Protein AF-0000000084343735 (afdb_homodimer)

Structure (mmCIF, N/CA/C/O backbone):
data_AF-0000000084343735-model_v1
#
loop_
_entity.id
_entity.type
_entity.pdbx_description
1 polymer 'Uncharacterized conserved protein PhnB, glyoxalase superfamily'
#
loop_
_atom_site.group_PDB
_atom_site.id
_atom_site.type_symbol
_atom_site.label_atom_id
_atom_site.label_alt_id
_atom_site.label_comp_id
_atom_site.label_asym_id
_atom_site.label_entity_id
_atom_site.label_seq_id
_atom_site.pdbx_PDB_ins_code
_atom_site.Cartn_x
_atom_site.Cartn_y
_atom_site.Cartn_z
_atom_site.occupancy
_atom_site.B_iso_or_equiv
_atom_site.auth_seq_id
_atom_site.auth_comp_id
_atom_site.auth_asym_id
_atom_site.auth_atom_id
_atom_site.pdbx_PDB_model_num
ATOM 1 N N . MET A 1 1 ? 1.576 1.927 14.586 1 80.75 1 MET A N 1
ATOM 2 C CA . MET A 1 1 ? 1.611 2.631 13.305 1 80.75 1 MET A CA 1
ATOM 3 C C . MET A 1 1 ? 1.717 1.646 12.141 1 80.75 1 MET A C 1
ATOM 5 O O . MET A 1 1 ? 2.412 0.634 12.242 1 80.75 1 MET A O 1
ATOM 9 N N . SER A 1 2 ? 0.828 1.743 11.172 1 88.25 2 SER A N 1
ATOM 10 C CA . SER A 1 2 ? 0.785 0.816 10.047 1 88.25 2 SER A CA 1
ATOM 11 C C . SER A 1 2 ? 0.444 1.539 8.75 1 88.25 2 SER A C 1
ATOM 13 O O . SER A 1 2 ? -0.118 2.637 8.773 1 88.25 2 SER A O 1
ATOM 15 N N . ILE A 1 3 ? 0.896 1.032 7.727 1 93.81 3 ILE A N 1
ATOM 16 C CA . ILE A 1 3 ? 0.581 1.522 6.391 1 93.81 3 ILE A CA 1
ATOM 17 C C . ILE A 1 3 ? -0.368 0.55 5.695 1 93.81 3 ILE A C 1
ATOM 19 O O . ILE A 1 3 ? -0.098 -0.652 5.629 1 93.81 3 ILE A O 1
ATOM 23 N N . HIS A 1 4 ? -1.429 1.077 5.223 1 95.12 4 HIS A N 1
ATOM 24 C CA . HIS A 1 4 ? -2.42 0.243 4.551 1 95.12 4 HIS A CA 1
ATOM 25 C C . HIS A 1 4 ? -2.744 0.781 3.162 1 95.12 4 HIS A C 1
ATOM 27 O O . HIS A 1 4 ? -3.219 1.911 3.023 1 95.12 4 HIS A O 1
ATOM 33 N N . PRO A 1 5 ? -2.521 -0.039 2.143 1 96.44 5 PRO A N 1
ATOM 34 C CA . PRO A 1 5 ? -3.025 0.378 0.832 1 96.44 5 PRO A CA 1
ATOM 35 C C . PRO A 1 5 ? -4.547 0.482 0.791 1 96.44 5 PRO A C 1
ATOM 37 O O . PRO A 1 5 ? -5.242 -0.341 1.394 1 96.44 5 PRO A O 1
ATOM 40 N N . ALA A 1 6 ? -5.055 1.49 0.138 1 96.31 6 ALA A N 1
ATOM 41 C CA . ALA A 1 6 ? -6.48 1.685 -0.102 1 96.31 6 ALA A CA 1
ATOM 42 C C . ALA A 1 6 ? -6.789 1.707 -1.597 1 96.31 6 ALA A C 1
ATOM 44 O O . ALA A 1 6 ? -6.656 2.746 -2.248 1 96.31 6 ALA A O 1
ATOM 45 N N . LEU A 1 7 ? -7.266 0.632 -2.111 1 96.06 7 LEU A N 1
ATOM 46 C CA . LEU A 1 7 ? -7.465 0.479 -3.549 1 96.06 7 LEU A CA 1
ATOM 47 C C . LEU A 1 7 ? -8.922 0.74 -3.928 1 96.06 7 LEU A C 1
ATOM 49 O O . LEU A 1 7 ? -9.828 0.457 -3.145 1 96.06 7 LEU A O 1
ATOM 53 N N . ARG A 1 8 ? -9.109 1.285 -5.117 1 95.75 8 ARG A N 1
ATOM 54 C CA . ARG A 1 8 ? -10.453 1.448 -5.672 1 95.75 8 ARG A CA 1
ATOM 55 C C . ARG A 1 8 ? -10.625 0.622 -6.941 1 95.75 8 ARG A C 1
ATOM 57 O O . ARG A 1 8 ? -9.727 0.587 -7.793 1 95.75 8 ARG A O 1
ATOM 64 N N . TYR A 1 9 ? -11.695 -0.02 -7.016 1 95.75 9 TYR A N 1
ATOM 65 C CA . TYR A 1 9 ? -11.992 -0.896 -8.141 1 95.75 9 TYR A CA 1
ATOM 66 C C . TYR A 1 9 ? -13.312 -0.516 -8.797 1 95.75 9 TYR A C 1
ATOM 68 O O . TYR A 1 9 ? -14.227 -0.023 -8.125 1 95.75 9 TYR A O 1
ATOM 76 N N . ASP A 1 10 ? -13.367 -0.713 -10.078 1 95.75 10 ASP A N 1
ATOM 77 C CA . ASP A 1 10 ? -14.664 -0.666 -10.742 1 95.75 10 ASP A CA 1
ATOM 78 C C . ASP A 1 10 ? -15.57 -1.804 -10.273 1 95.75 10 ASP A C 1
ATOM 80 O O . ASP A 1 10 ? -16.781 -1.622 -10.117 1 95.75 10 ASP A O 1
ATOM 84 N N . ASP A 1 11 ? -15.039 -2.984 -10.023 1 96.38 11 ASP A N 1
ATOM 85 C CA . ASP A 1 11 ? -15.734 -4.176 -9.539 1 96.38 11 ASP A CA 1
ATOM 86 C C . ASP A 1 11 ? -15.039 -4.77 -8.32 1 96.38 11 ASP A C 1
ATOM 88 O O . ASP A 1 11 ? -14.336 -5.777 -8.43 1 96.38 11 ASP A O 1
ATOM 92 N N . PRO A 1 12 ? -15.336 -4.191 -7.125 1 96.88 12 PRO A N 1
ATOM 93 C CA . PRO A 1 12 ? -14.633 -4.66 -5.926 1 96.88 12 PRO A CA 1
ATOM 94 C C . PRO A 1 12 ? -14.961 -6.109 -5.582 1 96.88 12 PRO A C 1
ATOM 96 O O . PRO A 1 12 ? -14.148 -6.801 -4.969 1 96.88 12 PRO A O 1
ATOM 99 N N . GLU A 1 13 ? -16.094 -6.59 -5.941 1 97.25 13 GLU A N 1
ATOM 100 C CA . GLU A 1 13 ? -16.438 -7.984 -5.672 1 97.25 13 GLU A CA 1
ATOM 101 C C . GLU A 1 13 ? -15.508 -8.938 -6.41 1 97.25 13 GLU A C 1
ATOM 103 O O . GLU A 1 13 ? -14.992 -9.891 -5.824 1 97.25 13 GLU A O 1
ATOM 108 N N . ALA A 1 14 ? -15.312 -8.664 -7.656 1 97.06 14 ALA A N 1
ATOM 109 C CA . ALA A 1 14 ? -14.391 -9.477 -8.445 1 97.06 14 ALA A CA 1
ATOM 110 C C . ALA A 1 14 ? -12.969 -9.383 -7.906 1 97.06 14 ALA A C 1
ATOM 112 O O . ALA A 1 14 ? -12.234 -10.375 -7.902 1 97.06 14 ALA A O 1
ATOM 113 N N . ALA A 1 15 ? -12.609 -8.164 -7.477 1 96.94 15 ALA A N 1
ATOM 114 C CA . ALA A 1 15 ? -11.273 -7.969 -6.902 1 96.94 15 ALA A CA 1
ATOM 115 C C . ALA A 1 15 ? -11.094 -8.805 -5.641 1 96.94 15 ALA A C 1
ATOM 117 O O . ALA A 1 15 ? -10.07 -9.477 -5.469 1 96.94 15 ALA A O 1
ATOM 118 N N . ILE A 1 16 ? -12.07 -8.781 -4.746 1 97.75 16 ILE A N 1
ATOM 119 C CA . ILE A 1 16 ? -12.008 -9.539 -3.502 1 97.75 16 ILE A CA 1
ATOM 120 C C . ILE A 1 16 ? -11.898 -11.031 -3.812 1 97.75 16 ILE A C 1
ATOM 122 O O . ILE A 1 16 ? -11.062 -11.734 -3.24 1 97.75 16 ILE A O 1
ATOM 126 N N . GLU A 1 17 ? -12.727 -11.484 -4.73 1 97.94 17 GLU A N 1
ATOM 127 C CA . GLU A 1 17 ? -12.68 -12.891 -5.121 1 97.94 17 GLU A CA 1
ATOM 128 C C . GLU A 1 17 ? -11.289 -13.281 -5.613 1 97.94 17 GLU A C 1
ATOM 130 O O . GLU A 1 17 ? -10.758 -14.32 -5.227 1 97.94 17 GLU A O 1
ATOM 135 N N . PHE A 1 18 ? -10.75 -12.477 -6.41 1 98.06 18 PHE A N 1
ATOM 136 C CA . PHE A 1 18 ? -9.422 -12.75 -6.945 1 98.06 18 PHE A CA 1
ATOM 137 C C . PHE A 1 18 ? -8.383 -12.789 -5.828 1 98.06 18 PHE A C 1
ATOM 139 O O . PHE A 1 18 ? -7.605 -13.742 -5.727 1 98.06 18 PHE A O 1
ATOM 146 N N . LEU A 1 19 ? -8.336 -11.742 -5.008 1 98.12 19 LEU A N 1
ATOM 147 C CA . LEU A 1 19 ? -7.32 -11.641 -3.969 1 98.12 19 LEU A CA 1
ATOM 148 C C . LEU A 1 19 ? -7.418 -12.812 -2.998 1 98.12 19 LEU A C 1
ATOM 150 O O . LEU A 1 19 ? -6.398 -13.336 -2.539 1 98.12 19 LEU A O 1
ATOM 154 N N . VAL A 1 20 ? -8.625 -13.258 -2.725 1 97.69 20 VAL A N 1
ATOM 155 C CA . VAL A 1 20 ? -8.828 -14.383 -1.816 1 97.69 20 VAL A CA 1
ATOM 156 C C . VAL A 1 20 ? -8.398 -15.68 -2.498 1 97.69 20 VAL A C 1
ATOM 158 O O . VAL A 1 20 ? -7.602 -16.438 -1.95 1 97.69 20 VAL A O 1
ATOM 161 N N . SER A 1 21 ? -8.82 -15.891 -3.697 1 97.38 21 SER A N 1
ATOM 162 C CA . SER A 1 21 ? -8.586 -17.172 -4.363 1 97.38 21 SER A CA 1
ATOM 163 C C . SER A 1 21 ? -7.152 -17.266 -4.871 1 97.38 21 SER A C 1
ATOM 165 O O . SER A 1 21 ? -6.535 -18.344 -4.793 1 97.38 21 SER A O 1
ATOM 167 N N . ALA A 1 22 ? -6.625 -16.203 -5.379 1 97.19 22 ALA A N 1
ATOM 168 C CA . ALA A 1 22 ? -5.344 -16.25 -6.074 1 97.19 22 ALA A CA 1
ATOM 169 C C . ALA A 1 22 ? -4.184 -16.062 -5.098 1 97.19 22 ALA A C 1
ATOM 171 O O . ALA A 1 22 ? -3.143 -16.719 -5.238 1 97.19 22 ALA A O 1
ATOM 172 N N . LEU A 1 23 ? -4.434 -15.164 -4.113 1 96.31 23 LEU A N 1
ATOM 173 C CA . LEU A 1 23 ? -3.273 -14.766 -3.324 1 96.31 23 LEU A CA 1
ATOM 174 C C . LEU A 1 23 ? -3.447 -15.156 -1.861 1 96.31 23 LEU A C 1
ATOM 176 O O . LEU A 1 23 ? -2.525 -15 -1.058 1 96.31 23 LEU A O 1
ATOM 180 N N . GLY A 1 24 ? -4.629 -15.617 -1.526 1 94.88 24 GLY A N 1
ATOM 181 C CA . GLY A 1 24 ? -4.824 -16.188 -0.205 1 94.88 24 GLY A CA 1
ATOM 182 C C . GLY A 1 24 ? -5.211 -15.164 0.841 1 94.88 24 GLY A C 1
ATOM 183 O O . GLY A 1 24 ? -5.035 -15.391 2.039 1 94.88 24 GLY A O 1
ATOM 184 N N . PHE A 1 25 ? -5.703 -14.039 0.394 1 96.62 25 PHE A N 1
ATOM 185 C CA . PHE A 1 25 ? -6.215 -13.062 1.35 1 96.62 25 PHE A CA 1
ATOM 186 C C . PHE A 1 25 ? -7.441 -13.609 2.072 1 96.62 25 PHE A C 1
ATOM 188 O O . PHE A 1 25 ? -8.109 -14.516 1.572 1 96.62 25 PHE A O 1
ATOM 195 N N . THR A 1 26 ? -7.699 -13.078 3.25 1 96.25 26 THR A N 1
ATOM 196 C CA . THR A 1 26 ? -8.914 -13.367 4.004 1 96.25 26 THR A CA 1
ATOM 197 C C . THR A 1 26 ? -9.781 -12.109 4.133 1 96.25 26 THR A C 1
ATOM 199 O O . THR A 1 26 ? -9.289 -11.047 4.512 1 96.25 26 THR A O 1
ATOM 202 N N . GLU A 1 27 ? -11.031 -12.258 3.816 1 96.38 27 GLU A N 1
ATOM 203 C CA . GLU A 1 27 ? -11.961 -11.148 3.996 1 96.38 27 GLU A CA 1
ATOM 204 C C . GLU A 1 27 ? -12.258 -10.914 5.473 1 96.38 27 GLU A C 1
ATOM 206 O O . GLU A 1 27 ? -12.688 -11.82 6.18 1 96.38 27 GLU A O 1
ATOM 211 N N . LYS A 1 28 ? -12.023 -9.703 5.957 1 95.69 28 LYS A N 1
ATOM 212 C CA . LYS A 1 28 ? -12.25 -9.375 7.363 1 95.69 28 LYS A CA 1
ATOM 213 C C . LYS A 1 28 ? -13.578 -8.641 7.543 1 95.69 28 LYS A C 1
ATOM 215 O O . LYS A 1 28 ? -14.305 -8.891 8.508 1 95.69 28 LYS A O 1
ATOM 220 N N . SER A 1 29 ? -13.828 -7.711 6.645 1 95.75 29 SER A N 1
ATOM 221 C CA . SER A 1 29 ? -15.055 -6.922 6.727 1 95.75 29 SER A CA 1
ATOM 222 C C . SER A 1 29 ? -15.438 -6.348 5.367 1 95.75 29 SER A C 1
ATOM 224 O O . SER A 1 29 ? -14.57 -6.07 4.539 1 95.75 29 SER A O 1
ATOM 226 N N . VAL A 1 30 ? -16.688 -6.238 5.176 1 96.12 30 VAL A N 1
ATOM 227 C CA . VAL A 1 30 ? -17.25 -5.602 3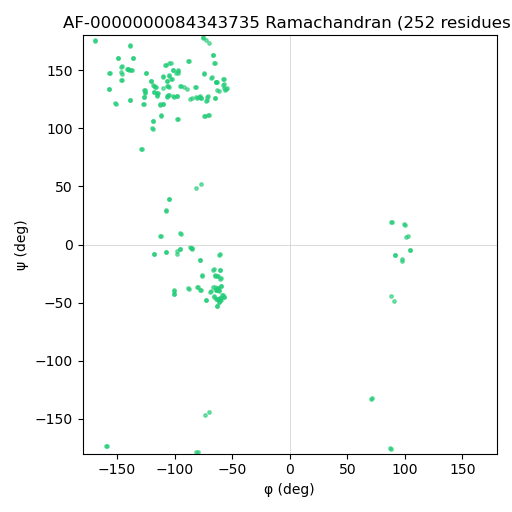.988 1 96.12 30 VAL A CA 1
ATOM 228 C C . VAL A 1 30 ? -18.438 -4.73 4.383 1 96.12 30 VAL A C 1
ATOM 230 O O . VAL A 1 30 ? -19.344 -5.188 5.082 1 96.12 30 VAL A O 1
ATOM 233 N N . THR A 1 31 ? -18.375 -3.518 4.023 1 95.25 31 THR A N 1
ATOM 234 C CA . THR A 1 31 ? -19.469 -2.584 4.219 1 95.25 31 THR A CA 1
ATOM 235 C C . THR A 1 31 ? -20.031 -2.119 2.877 1 95.25 31 THR 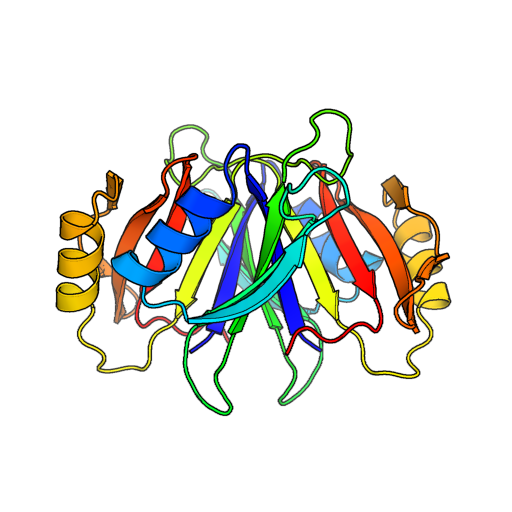A C 1
ATOM 237 O O . THR A 1 31 ? -19.281 -1.625 2.027 1 95.25 31 THR A O 1
ATOM 240 N N . THR A 1 32 ? -21.328 -2.268 2.789 1 94.38 32 THR A N 1
ATOM 241 C CA . THR A 1 32 ? -21.984 -1.867 1.552 1 94.38 32 THR A CA 1
ATOM 242 C C . THR A 1 32 ? -22.828 -0.614 1.77 1 94.38 32 THR A C 1
ATOM 244 O O . THR A 1 32 ? -23.359 -0.403 2.857 1 94.38 32 THR A O 1
ATOM 247 N N . GLY A 1 33 ? -22.828 0.197 0.765 1 91.75 33 GLY A N 1
ATOM 248 C CA . GLY A 1 33 ? -23.703 1.367 0.807 1 91.75 33 GLY A CA 1
ATOM 249 C C . GLY A 1 33 ? -25.141 1.057 0.46 1 91.75 33 GLY A C 1
ATOM 250 O O . GLY A 1 33 ? -25.5 -0.103 0.243 1 91.75 33 GLY A O 1
ATOM 251 N N . ASP A 1 34 ? -25.891 2.107 0.479 1 90.31 34 ASP A N 1
ATOM 252 C CA . ASP A 1 34 ? -27.328 1.98 0.215 1 90.31 34 ASP A CA 1
ATOM 253 C C . ASP A 1 34 ? -27.578 1.468 -1.201 1 90.31 34 ASP A C 1
ATOM 255 O O . ASP A 1 34 ? -28.578 0.802 -1.455 1 90.31 34 ASP A O 1
ATOM 259 N N . ASP A 1 35 ? -26.719 1.697 -2.082 1 90.94 35 ASP A N 1
ATOM 260 C CA . ASP A 1 35 ? -26.875 1.294 -3.475 1 90.94 35 ASP A CA 1
ATOM 261 C C . ASP A 1 35 ? -26.391 -0.14 -3.689 1 90.94 35 ASP A C 1
ATOM 263 O O . ASP A 1 35 ? -26.453 -0.659 -4.805 1 90.94 35 ASP A O 1
ATOM 267 N N . GLY A 1 36 ? -25.891 -0.702 -2.668 1 91.5 36 GLY A N 1
ATOM 268 C CA . GLY A 1 36 ? -25.438 -2.084 -2.758 1 91.5 36 GLY A CA 1
ATOM 269 C C . GLY A 1 36 ? -23.984 -2.213 -3.131 1 91.5 36 GLY A C 1
ATOM 270 O O . GLY A 1 36 ? -23.422 -3.312 -3.1 1 91.5 36 GLY A O 1
ATOM 271 N N . ALA A 1 37 ? -23.453 -1.132 -3.479 1 92.94 37 ALA A N 1
ATOM 272 C CA . ALA A 1 37 ? -22.031 -1.152 -3.834 1 92.94 37 ALA A CA 1
ATOM 273 C C . ALA A 1 37 ? -21.156 -1.283 -2.592 1 92.94 37 ALA A C 1
ATOM 275 O O . ALA A 1 37 ? -21.516 -0.806 -1.514 1 92.94 37 ALA A O 1
ATOM 276 N N . ILE A 1 38 ? -20.031 -1.921 -2.693 1 95.69 38 ILE A N 1
ATOM 277 C CA . ILE A 1 38 ? -19.094 -2.043 -1.577 1 95.69 38 ILE A CA 1
ATOM 278 C C . ILE A 1 38 ? -18.438 -0.692 -1.304 1 95.69 38 ILE A C 1
ATOM 280 O O . ILE A 1 38 ? -17.656 -0.199 -2.121 1 95.69 38 ILE A O 1
ATOM 284 N N . ALA A 1 39 ? -18.766 -0.11 -0.199 1 93.81 39 ALA A N 1
ATOM 285 C CA . ALA A 1 39 ? -18.203 1.172 0.211 1 93.81 39 ALA A CA 1
ATOM 286 C C . ALA A 1 39 ? -16.812 0.988 0.81 1 93.81 39 ALA A C 1
ATOM 288 O O . ALA A 1 39 ? -15.922 1.817 0.599 1 93.81 39 ALA A O 1
ATOM 289 N N . HIS A 1 40 ? -16.656 -0.094 1.53 1 95.62 40 HIS A N 1
ATOM 290 C CA . HIS A 1 40 ? -15.398 -0.369 2.215 1 95.62 40 HIS A CA 1
ATOM 291 C C . HIS A 1 40 ? -15.242 -1.859 2.496 1 95.62 40 HIS A C 1
ATOM 293 O O . HIS A 1 40 ? -16.188 -2.518 2.934 1 95.62 40 HIS A O 1
ATOM 299 N N . ALA A 1 41 ? -14.102 -2.369 2.213 1 97.38 41 ALA A N 1
ATOM 300 C CA . ALA A 1 41 ? -13.727 -3.736 2.568 1 97.38 41 ALA A CA 1
ATOM 301 C C . ALA A 1 41 ? -12.297 -3.797 3.094 1 97.38 41 ALA A C 1
ATOM 303 O O . ALA A 1 41 ? -11.453 -2.98 2.713 1 97.38 41 ALA A O 1
ATOM 304 N N . GLU A 1 42 ? -12.062 -4.719 3.947 1 97.62 42 GLU A N 1
ATOM 305 C CA . GLU A 1 42 ? -10.727 -4.996 4.469 1 97.62 42 GLU A CA 1
ATOM 306 C C . GLU A 1 42 ? -10.359 -6.469 4.297 1 97.62 42 GLU A C 1
ATOM 308 O O . GLU A 1 42 ? -11.117 -7.352 4.688 1 97.62 42 GLU A O 1
ATOM 313 N N . LEU A 1 43 ? -9.219 -6.664 3.689 1 97.38 43 LEU A N 1
ATOM 314 C CA . LEU A 1 43 ? -8.68 -8.008 3.5 1 97.38 43 LEU A CA 1
ATOM 315 C C . LEU A 1 43 ? -7.34 -8.156 4.211 1 97.38 43 LEU A C 1
ATOM 317 O O . LEU A 1 43 ? -6.484 -7.273 4.133 1 97.38 43 LEU A O 1
ATOM 321 N N . ALA A 1 44 ? -7.176 -9.266 4.859 1 95.81 44 ALA A N 1
ATOM 322 C CA . ALA A 1 44 ? -5.938 -9.531 5.586 1 95.81 44 ALA A CA 1
ATOM 323 C C . ALA A 1 44 ? -5.047 -10.5 4.82 1 95.81 44 ALA A C 1
ATOM 325 O O . ALA A 1 44 ? -5.547 -11.391 4.121 1 95.81 44 ALA A O 1
ATOM 326 N N . TRP A 1 45 ? -3.83 -10.281 4.879 1 93.81 45 TRP A N 1
ATOM 327 C CA . TRP A 1 45 ? -2.809 -11.203 4.387 1 93.81 45 TRP A CA 1
ATOM 328 C C . TRP A 1 45 ? -1.907 -11.672 5.527 1 93.81 45 TRP A C 1
ATOM 330 O O . TRP A 1 45 ? -1.383 -10.859 6.289 1 93.81 45 TRP A O 1
ATOM 340 N N . GLY A 1 46 ? -1.718 -12.938 5.59 1 87.25 46 GLY A N 1
ATOM 341 C CA . GLY A 1 46 ? -0.983 -13.5 6.711 1 87.25 46 GLY A CA 1
ATOM 342 C C . GLY A 1 46 ? -1.865 -13.812 7.902 1 87.25 46 GLY A C 1
ATOM 343 O O . GLY A 1 46 ? -3.078 -13.984 7.762 1 87.25 46 GLY A O 1
ATOM 344 N N . SER A 1 47 ? -1.173 -14.258 9.047 1 77.06 47 SER A N 1
ATOM 345 C CA . SER A 1 47 ? -1.934 -14.625 10.234 1 77.06 47 SER A CA 1
ATOM 346 C C . SER A 1 47 ? -1.23 -14.164 11.508 1 77.06 47 SER A C 1
ATOM 348 O O . SER A 1 47 ? -0.022 -13.922 11.5 1 77.06 47 SER A O 1
ATOM 350 N N . GLY A 1 48 ? -2.039 -13.914 12.484 1 70.81 48 GLY A N 1
ATOM 351 C CA . GLY A 1 48 ? -1.504 -13.555 13.789 1 70.81 48 GLY A CA 1
ATOM 352 C C . GLY A 1 48 ? -0.866 -12.172 13.812 1 70.81 48 GLY A C 1
ATOM 353 O O . GLY A 1 48 ? -1.46 -11.203 13.344 1 70.81 48 GLY A O 1
ATOM 354 N N . ASP A 1 49 ? 0.352 -12.078 14.391 1 66.25 49 ASP A N 1
ATOM 355 C CA . ASP A 1 49 ? 1.034 -10.812 14.609 1 66.25 49 ASP A CA 1
ATOM 356 C C . ASP A 1 49 ? 1.661 -10.289 13.32 1 66.25 49 ASP A C 1
ATOM 358 O O . ASP A 1 49 ? 2.031 -9.117 13.234 1 66.25 49 ASP A O 1
ATOM 362 N N . ASP A 1 50 ? 1.728 -11.102 12.383 1 75.31 50 ASP A N 1
ATOM 363 C CA . ASP A 1 50 ? 2.361 -10.727 11.125 1 75.31 50 ASP A CA 1
ATOM 364 C C . ASP A 1 50 ? 1.318 -10.477 10.039 1 75.31 50 ASP A C 1
ATOM 366 O O . ASP A 1 50 ? 1.55 -10.773 8.867 1 75.31 50 ASP A O 1
ATOM 370 N N . GLU A 1 51 ? 0.269 -9.883 10.406 1 85.69 51 GLU A N 1
ATOM 371 C CA . GLU A 1 51 ? -0.837 -9.688 9.477 1 85.69 51 GLU A CA 1
ATOM 372 C C . GLU A 1 51 ? -0.804 -8.289 8.859 1 85.69 51 GLU A C 1
ATOM 374 O O . GLU A 1 51 ? -0.629 -7.297 9.57 1 85.69 51 GLU A O 1
ATOM 379 N N . GLY A 1 52 ? -0.862 -8.227 7.504 1 91.12 52 GLY A N 1
ATOM 380 C CA . GLY A 1 52 ? -1.096 -6.977 6.789 1 91.12 52 GLY A CA 1
ATOM 381 C C . GLY A 1 52 ? -2.521 -6.832 6.297 1 91.12 52 GLY A C 1
ATOM 382 O O . GLY A 1 52 ? -3.221 -7.828 6.098 1 91.12 52 GLY A O 1
ATOM 383 N N . VAL A 1 53 ? -2.99 -5.598 6.203 1 95.19 53 VAL A N 1
ATOM 384 C CA . VAL A 1 53 ? -4.363 -5.363 5.77 1 95.19 53 VAL A CA 1
ATOM 385 C C . VAL A 1 53 ? -4.375 -4.398 4.586 1 95.19 53 VAL A C 1
ATOM 387 O O . VAL A 1 53 ? -3.682 -3.379 4.598 1 95.19 53 VAL A O 1
ATOM 390 N N . VAL A 1 54 ? -5.105 -4.801 3.545 1 96.5 54 VAL A N 1
ATOM 391 C CA . VAL A 1 54 ? -5.434 -3.891 2.449 1 96.5 54 VAL A CA 1
ATOM 392 C C . VAL A 1 54 ? -6.902 -3.482 2.535 1 96.5 54 VAL A C 1
ATOM 394 O O . VAL A 1 54 ? -7.758 -4.297 2.885 1 96.5 54 VAL A O 1
ATOM 397 N N . MET A 1 55 ? -7.117 -2.248 2.24 1 96.81 55 MET A N 1
ATOM 398 C CA . MET A 1 55 ? -8.484 -1.734 2.137 1 96.81 55 MET A CA 1
ATOM 399 C C . MET A 1 55 ? -8.875 -1.534 0.678 1 96.81 55 MET A C 1
ATOM 401 O O . MET A 1 55 ? -8.031 -1.227 -0.163 1 96.81 55 MET A O 1
ATOM 405 N N . LEU A 1 56 ? -10.141 -1.771 0.421 1 96.38 56 LEU A N 1
ATOM 406 C CA . LEU A 1 56 ? -10.578 -1.481 -0.942 1 96.38 56 LEU A CA 1
ATOM 407 C C . LEU A 1 56 ? -12.039 -1.065 -0.972 1 96.38 56 LEU A C 1
ATOM 409 O O . LEU A 1 56 ? -12.75 -1.202 0.027 1 96.38 56 LEU A O 1
ATOM 413 N N . GLY A 1 57 ? -12.453 -0.436 -1.98 1 95.38 57 GLY A N 1
ATOM 414 C CA . GLY A 1 57 ? -13.812 0.022 -2.229 1 95.38 57 GLY A CA 1
ATOM 415 C C . GLY A 1 57 ? -14.094 0.287 -3.695 1 95.38 57 GLY A C 1
ATOM 416 O O . GLY A 1 57 ? -13.258 0.003 -4.555 1 95.38 57 GLY A O 1
ATOM 417 N N . THR A 1 58 ? -15.258 0.817 -3.922 1 95.5 58 THR A N 1
ATOM 418 C CA . THR A 1 58 ? -15.719 1.08 -5.281 1 95.5 58 THR A CA 1
ATOM 419 C C . THR A 1 58 ? -15.133 2.389 -5.805 1 95.5 58 THR A C 1
ATOM 421 O O . THR A 1 58 ? -15.078 3.385 -5.082 1 95.5 58 THR A O 1
ATOM 424 N N . ARG A 1 59 ? -14.664 2.303 -7.074 1 94.19 59 ARG A N 1
ATOM 425 C CA . ARG A 1 59 ? -14.266 3.52 -7.773 1 94.19 59 ARG A CA 1
ATOM 426 C C . ARG A 1 59 ? -15.484 4.359 -8.148 1 94.19 59 ARG A C 1
ATOM 428 O O . ARG A 1 59 ? -16.422 3.857 -8.758 1 94.19 59 ARG A O 1
ATOM 435 N N . THR A 1 60 ? -15.438 5.594 -7.766 1 87.06 60 THR A N 1
ATOM 436 C CA . THR A 1 60 ? -16.594 6.453 -8.023 1 87.06 60 THR A CA 1
ATOM 437 C C . THR A 1 60 ? -16.281 7.453 -9.133 1 87.06 60 THR A C 1
ATOM 439 O O . THR A 1 60 ? -17.188 8.109 -9.648 1 87.06 60 THR A O 1
ATOM 442 N N . GLY A 1 61 ? -15.016 7.566 -9.664 1 81.44 61 GLY A N 1
ATOM 443 C CA . GLY A 1 61 ? -14.594 8.391 -10.789 1 81.44 61 GLY A CA 1
ATOM 444 C C . GLY A 1 61 ? -14.188 9.789 -10.383 1 81.44 61 GLY A C 1
ATOM 445 O O . GLY A 1 61 ? -13.336 10.406 -11.023 1 81.44 61 GLY A O 1
ATOM 446 N N . ASP A 1 62 ? -14.859 10.508 -9.562 1 80.75 62 ASP A N 1
ATOM 447 C CA . ASP A 1 62 ? -14.57 11.914 -9.281 1 80.75 62 ASP A CA 1
ATOM 448 C C . ASP A 1 62 ? -13.953 12.078 -7.895 1 80.75 62 ASP A C 1
ATOM 450 O O . ASP A 1 62 ? -13.883 13.195 -7.375 1 80.75 62 ASP A O 1
ATOM 454 N N . SER A 1 63 ? -13.289 11.148 -7.453 1 88.19 63 SER A N 1
ATOM 455 C CA . SER A 1 63 ? -12.711 11.219 -6.117 1 88.19 63 SER A CA 1
ATOM 456 C C . SER A 1 63 ? -11.195 11.359 -6.176 1 88.19 63 SER A C 1
ATOM 458 O O . SER A 1 63 ? -10.539 10.727 -7.004 1 88.19 63 SER A O 1
ATOM 460 N N . PRO A 1 64 ? -10.656 12.25 -5.383 1 88.81 64 PRO A N 1
ATOM 461 C CA . PRO A 1 64 ? -9.195 12.305 -5.297 1 88.81 64 PRO A CA 1
ATOM 462 C C . PRO A 1 64 ? -8.578 11 -4.785 1 88.81 64 PRO A C 1
ATOM 464 O O . PRO A 1 64 ? -7.363 10.82 -4.848 1 88.81 64 PRO A O 1
ATOM 467 N N . PHE A 1 65 ? -9.406 10.109 -4.344 1 91.19 65 PHE A N 1
ATOM 468 C CA . PHE A 1 65 ? -8.945 8.836 -3.814 1 91.19 65 PHE A CA 1
ATOM 469 C C . PHE A 1 65 ? -9.039 7.742 -4.875 1 91.19 65 PHE A C 1
ATOM 471 O O . PHE A 1 65 ? -8.641 6.602 -4.633 1 91.19 65 PHE A O 1
ATOM 478 N N . ASP A 1 66 ? -9.656 8.055 -5.992 1 85.31 66 ASP A N 1
ATOM 479 C CA . ASP A 1 66 ? -9.734 7.109 -7.102 1 85.31 66 ASP A CA 1
ATOM 480 C C . ASP A 1 66 ? -8.414 7.043 -7.863 1 85.31 66 ASP A C 1
ATOM 482 O O . ASP A 1 66 ? -8.398 7.129 -9.094 1 85.31 66 ASP A O 1
ATOM 486 N N . THR A 1 67 ? -7.422 6.844 -7.133 1 70.75 67 THR A N 1
ATOM 487 C CA . THR A 1 67 ? -6.133 6.859 -7.816 1 70.75 67 THR A CA 1
ATOM 488 C C . THR A 1 67 ? -5.953 5.598 -8.656 1 70.75 67 THR A C 1
ATOM 490 O O . THR A 1 67 ? -6.828 4.727 -8.672 1 70.75 67 THR A O 1
ATOM 493 N N . GLY A 1 68 ? -4.816 5.531 -9.422 1 71.56 68 GLY A N 1
ATOM 494 C CA . GLY A 1 68 ? -4.531 4.555 -10.461 1 71.56 68 GLY A CA 1
ATOM 495 C C . GLY A 1 68 ? -4.203 3.18 -9.914 1 71.56 68 GLY A C 1
ATOM 496 O O . GLY A 1 68 ? -4.828 2.725 -8.945 1 71.56 68 GLY A O 1
ATOM 497 N N . LYS A 1 69 ? -3.373 2.451 -10.523 1 85.06 69 LYS A N 1
ATOM 498 C CA . LYS A 1 69 ? -2.92 1.093 -10.234 1 85.06 69 LYS A CA 1
ATOM 499 C C . LYS A 1 69 ? -1.715 1.099 -9.297 1 85.06 69 LYS A C 1
ATOM 501 O O . LYS A 1 69 ? -0.823 1.939 -9.438 1 85.06 69 LYS A O 1
ATOM 506 N N . ALA A 1 70 ? -1.804 0.255 -8.344 1 93.19 70 ALA A N 1
ATOM 507 C CA . ALA A 1 70 ? -0.747 0.175 -7.344 1 93.19 70 ALA A CA 1
ATOM 508 C C . ALA A 1 70 ? 0.146 -1.04 -7.582 1 93.19 70 ALA A C 1
ATOM 510 O O . ALA A 1 70 ? -0.232 -1.963 -8.305 1 93.19 70 ALA A O 1
ATOM 511 N N . VAL A 1 71 ? 1.324 -0.929 -7.086 1 95.94 71 VAL A N 1
ATOM 512 C CA . VAL A 1 71 ? 2.229 -2.066 -6.953 1 95.94 71 VAL A CA 1
ATOM 513 C C . VAL A 1 71 ? 2.441 -2.387 -5.477 1 95.94 71 VAL A C 1
ATOM 515 O O . VAL A 1 71 ? 2.871 -1.526 -4.703 1 95.94 71 VAL A O 1
ATOM 518 N N . LEU A 1 72 ? 2.094 -3.594 -5.082 1 96.62 72 LEU A N 1
ATOM 519 C CA . LEU A 1 72 ? 2.201 -4.051 -3.699 1 96.62 72 LEU A CA 1
ATOM 520 C C . LEU A 1 72 ? 3.113 -5.27 -3.6 1 96.62 72 LEU A C 1
ATOM 522 O O . LEU A 1 72 ? 3.07 -6.152 -4.457 1 96.62 72 LEU A O 1
ATOM 526 N N . TYR A 1 73 ? 3.893 -5.262 -2.553 1 96.62 73 TYR A N 1
ATOM 527 C CA . TYR A 1 73 ? 4.766 -6.391 -2.254 1 96.62 73 TYR A CA 1
ATOM 528 C C . TYR A 1 73 ? 4.281 -7.145 -1.022 1 96.62 73 TYR A C 1
ATOM 530 O O . TYR A 1 73 ? 4.141 -6.562 0.056 1 96.62 73 TYR A O 1
ATOM 538 N N . LEU A 1 74 ? 4.004 -8.391 -1.226 1 96.62 74 LEU A N 1
ATOM 539 C CA . LEU A 1 74 ? 3.637 -9.305 -0.153 1 96.62 74 LEU A CA 1
ATOM 540 C C . LEU A 1 74 ? 4.848 -10.117 0.303 1 96.62 74 LEU A C 1
ATOM 542 O O . LEU A 1 74 ? 5.281 -11.031 -0.396 1 96.62 74 LEU A O 1
ATOM 546 N N . ALA A 1 75 ? 5.309 -9.773 1.464 1 94.75 75 ALA A N 1
ATOM 547 C CA . ALA A 1 75 ? 6.43 -10.523 2.029 1 94.75 75 ALA A CA 1
ATOM 548 C C . ALA A 1 75 ? 5.953 -11.812 2.676 1 94.75 75 ALA A C 1
ATOM 550 O O . ALA A 1 75 ? 5.055 -11.805 3.521 1 94.75 75 ALA A O 1
ATOM 551 N N . VAL A 1 76 ? 6.535 -12.883 2.271 1 93.62 76 VAL A N 1
ATOM 552 C CA . VAL A 1 76 ? 6.234 -14.172 2.889 1 93.62 76 VAL A CA 1
ATOM 553 C C . VAL A 1 76 ? 7.414 -14.625 3.746 1 93.62 76 VAL A C 1
ATOM 555 O O . VAL A 1 76 ? 8.531 -14.117 3.594 1 93.62 76 VAL A O 1
ATOM 558 N N . THR A 1 77 ? 7.168 -15.461 4.758 1 87.31 77 THR A N 1
ATOM 559 C CA . THR A 1 77 ? 8.203 -15.953 5.656 1 87.31 77 THR A CA 1
ATOM 560 C C . THR A 1 77 ? 9.289 -16.688 4.875 1 87.31 77 THR A C 1
ATOM 562 O O . THR A 1 77 ? 9.008 -17.344 3.875 1 87.31 77 THR A O 1
ATOM 565 N N . PRO A 1 78 ? 10.477 -16.453 5.375 1 82.19 78 PRO A N 1
ATOM 566 C CA . PRO A 1 78 ? 11.555 -17.219 4.734 1 82.19 78 PRO A CA 1
ATOM 567 C C . PRO A 1 78 ? 11.305 -18.719 4.734 1 82.19 78 PRO A C 1
ATOM 569 O O . PRO A 1 78 ? 10.812 -19.266 5.727 1 82.19 78 PRO A O 1
ATOM 572 N N . GLY A 1 79 ? 11.516 -19.328 3.689 1 83.94 79 GLY A N 1
ATOM 573 C CA . GLY A 1 79 ? 11.305 -20.766 3.592 1 83.94 79 GLY A CA 1
ATOM 574 C C . GLY A 1 79 ? 9.961 -21.125 2.986 1 83.94 79 GLY A C 1
ATOM 575 O O . GLY A 1 79 ? 9.727 -22.297 2.633 1 83.94 79 GLY A O 1
ATOM 576 N N . THR A 1 80 ? 9.109 -20.109 2.934 1 85.69 80 THR A N 1
ATOM 577 C CA . THR A 1 80 ? 7.844 -20.359 2.256 1 85.69 80 THR A CA 1
ATOM 578 C C . THR A 1 80 ? 8.078 -20.688 0.784 1 85.69 80 THR A C 1
ATOM 580 O O . THR A 1 80 ? 8.844 -20 0.1 1 85.69 80 THR A O 1
ATOM 583 N N . ALA A 1 81 ? 7.43 -21.703 0.397 1 88.81 81 ALA A N 1
ATOM 584 C CA . ALA A 1 81 ? 7.508 -22.047 -1.022 1 88.81 81 ALA A CA 1
ATOM 585 C C . ALA A 1 81 ? 6.68 -21.078 -1.863 1 88.81 81 ALA A C 1
ATOM 587 O O . ALA A 1 81 ? 5.449 -21.078 -1.803 1 88.81 81 ALA A O 1
ATOM 588 N N . VAL A 1 82 ? 7.363 -20.281 -2.613 1 95.62 82 VAL A N 1
ATOM 589 C CA . VAL A 1 82 ? 6.746 -19.219 -3.402 1 95.62 82 VAL A CA 1
ATOM 590 C C . VAL A 1 82 ? 6.07 -19.812 -4.633 1 95.62 82 VAL A C 1
ATOM 592 O O . VAL A 1 82 ? 5.051 -19.297 -5.102 1 95.62 82 VAL A O 1
ATOM 595 N N . ASP A 1 83 ? 6.559 -20.953 -5.098 1 96.69 83 ASP A N 1
ATOM 596 C CA . ASP A 1 83 ? 6.117 -21.516 -6.367 1 96.69 83 ASP A CA 1
ATOM 597 C C . ASP A 1 83 ? 4.672 -22 -6.281 1 96.69 83 ASP A C 1
ATOM 599 O O . ASP A 1 83 ? 3.871 -21.75 -7.184 1 96.69 83 ASP A O 1
ATOM 603 N N . PRO A 1 84 ? 4.348 -22.609 -5.172 1 96.38 84 PRO A N 1
ATOM 604 C CA . PRO A 1 84 ? 2.941 -23.016 -5.07 1 96.38 84 PRO A CA 1
ATOM 605 C C . PRO A 1 84 ? 1.985 -21.812 -5.105 1 96.38 84 PRO A C 1
ATOM 607 O O . PRO A 1 84 ? 0.884 -21.922 -5.652 1 96.38 84 PRO A O 1
ATOM 610 N N . LEU A 1 85 ? 2.332 -20.719 -4.508 1 95.56 85 LEU A N 1
ATOM 611 C CA . LEU A 1 85 ? 1.5 -19.531 -4.539 1 95.56 85 LEU A CA 1
ATOM 612 C C . LEU A 1 85 ? 1.369 -19 -5.965 1 95.56 85 LEU A C 1
ATOM 614 O O . LEU A 1 85 ? 0.299 -18.531 -6.359 1 95.56 85 LEU A O 1
ATOM 618 N N . TYR A 1 86 ? 2.457 -19.062 -6.668 1 97.94 86 TYR A N 1
ATOM 619 C CA . TYR A 1 86 ? 2.439 -18.672 -8.07 1 97.94 86 TYR A CA 1
ATOM 620 C C . TYR A 1 86 ? 1.461 -19.516 -8.867 1 97.94 86 TYR A C 1
ATOM 622 O O . TYR A 1 86 ? 0.64 -19 -9.625 1 97.94 86 TYR A O 1
ATOM 630 N N . GLU A 1 87 ? 1.54 -20.781 -8.688 1 98 87 GLU A N 1
ATOM 631 C CA . GLU A 1 87 ? 0.657 -21.688 -9.406 1 98 87 GLU A CA 1
ATOM 632 C C . GLU A 1 87 ? -0.807 -21.422 -9.062 1 98 87 GLU A C 1
ATOM 634 O O . GLU A 1 87 ? -1.672 -21.484 -9.945 1 98 87 GLU A O 1
ATOM 639 N N . ARG A 1 88 ? -1.028 -21.156 -7.848 1 97.25 88 ARG A N 1
ATOM 640 C CA . ARG A 1 88 ? -2.377 -20.828 -7.406 1 97.25 88 ARG A CA 1
ATOM 641 C C . ARG A 1 88 ? -2.883 -19.562 -8.109 1 97.25 88 ARG A C 1
ATOM 643 O O . ARG A 1 88 ? -4.031 -19.516 -8.555 1 97.25 88 ARG A O 1
ATOM 650 N N . ALA A 1 89 ? -2.074 -18.516 -8.109 1 97.81 89 ALA A N 1
ATOM 651 C CA . ALA A 1 89 ? -2.447 -17.266 -8.742 1 97.81 89 ALA A CA 1
ATOM 652 C C . ALA A 1 89 ? -2.76 -17.453 -10.219 1 97.81 89 ALA A C 1
ATOM 654 O O . ALA A 1 89 ? -3.758 -16.938 -10.727 1 97.81 89 ALA A O 1
ATOM 655 N N . VAL A 1 90 ? -1.949 -18.203 -10.883 1 97.62 90 VAL A N 1
ATOM 656 C CA . VAL A 1 90 ? -2.131 -18.453 -12.312 1 97.62 90 VAL A CA 1
ATOM 657 C C . VAL A 1 90 ? -3.422 -19.25 -12.531 1 97.62 90 VAL A C 1
ATOM 659 O O . VAL A 1 90 ? -4.203 -18.922 -13.43 1 97.62 90 VAL A O 1
ATOM 662 N N . ALA A 1 91 ? -3.633 -20.234 -11.758 1 97.31 91 ALA A N 1
ATOM 663 C CA . ALA A 1 91 ? -4.836 -21.047 -11.867 1 97.31 91 ALA A CA 1
ATOM 664 C C . ALA A 1 91 ? -6.094 -20.219 -11.664 1 97.31 91 ALA A C 1
ATOM 666 O O . ALA A 1 91 ? -7.137 -20.5 -12.25 1 97.31 91 ALA A O 1
ATOM 667 N N . ALA A 1 92 ? -5.945 -19.188 -10.898 1 96.5 92 ALA A N 1
ATOM 668 C CA . ALA A 1 92 ? -7.074 -18.312 -10.594 1 96.5 92 ALA A CA 1
ATOM 669 C C . ALA A 1 92 ? -7.262 -17.25 -11.68 1 96.5 92 ALA A C 1
ATOM 671 O O . ALA A 1 92 ? -8.164 -16.422 -11.594 1 96.5 92 ALA A O 1
ATOM 672 N N . GLY A 1 93 ? -6.383 -17.25 -12.617 1 95.62 93 GLY A N 1
ATOM 673 C CA . GLY A 1 93 ? -6.586 -16.375 -13.758 1 95.62 93 GLY A CA 1
ATOM 674 C C . GLY A 1 93 ? -5.773 -15.102 -13.68 1 95.62 93 GLY A C 1
ATOM 675 O O . GLY A 1 93 ? -6.035 -14.148 -14.414 1 95.62 93 GLY A O 1
ATOM 676 N N . ALA A 1 94 ? -4.793 -15.07 -12.852 1 97.62 94 ALA A N 1
ATOM 677 C CA . ALA A 1 94 ? -3.945 -13.883 -12.758 1 97.62 94 ALA A CA 1
ATOM 678 C C . ALA A 1 94 ? -3.139 -13.695 -14.039 1 97.62 94 ALA A C 1
ATOM 680 O O . ALA A 1 94 ? -2.732 -14.664 -14.68 1 97.62 94 ALA A O 1
ATOM 681 N N . THR A 1 95 ? -2.926 -12.469 -14.445 1 97.81 95 THR A N 1
ATOM 682 C CA . THR A 1 95 ? -1.968 -12.141 -15.492 1 97.81 95 THR A CA 1
ATOM 683 C C . THR A 1 95 ? -0.543 -12.148 -14.953 1 97.81 95 THR A C 1
ATOM 685 O O . THR A 1 95 ? -0.236 -11.445 -13.984 1 97.81 95 THR A O 1
ATOM 688 N N . VAL A 1 96 ? 0.325 -12.898 -15.609 1 98.38 96 VAL A N 1
ATOM 689 C CA . VAL A 1 96 ? 1.7 -13.023 -15.133 1 98.38 96 VAL A CA 1
ATOM 690 C C . VAL A 1 96 ? 2.486 -11.766 -15.508 1 98.38 96 VAL A C 1
ATOM 692 O O . VAL A 1 96 ? 2.506 -11.359 -16.672 1 98.38 96 VAL A O 1
ATOM 695 N N . VAL A 1 97 ? 3.064 -11.188 -14.547 1 97.81 97 VAL A N 1
ATOM 696 C CA . VAL A 1 97 ? 3.945 -10.039 -14.75 1 97.81 97 VAL A CA 1
ATOM 697 C C . VAL A 1 97 ? 5.402 -10.5 -14.711 1 97.81 97 VAL A C 1
ATOM 699 O O . VAL A 1 97 ? 6.227 -10.023 -15.492 1 97.81 97 VAL A O 1
ATOM 702 N N . GLN A 1 98 ? 5.68 -11.398 -13.82 1 98.06 98 GLN A N 1
ATOM 703 C CA . GLN A 1 98 ? 7 -11.992 -13.648 1 98.06 98 GLN A CA 1
ATOM 704 C C . GLN A 1 98 ? 6.898 -13.406 -13.094 1 98.06 98 GLN A C 1
ATOM 706 O O . GLN A 1 98 ? 6.332 -13.625 -12.023 1 98.06 98 GLN A O 1
ATOM 711 N N . GLU A 1 99 ? 7.422 -14.328 -13.828 1 98.19 99 GLU A N 1
ATOM 712 C CA . GLU A 1 99 ? 7.488 -15.695 -13.312 1 98.19 99 GLU A CA 1
ATOM 713 C C . GLU A 1 99 ? 8.43 -15.781 -12.117 1 98.19 99 GLU A C 1
ATOM 715 O O . GLU A 1 99 ? 9.219 -14.867 -11.867 1 98.19 99 GLU A O 1
ATOM 720 N N . PRO A 1 100 ? 8.281 -16.906 -11.344 1 97.94 100 PRO A N 1
ATOM 721 C CA . PRO A 1 100 ? 9.18 -17.031 -10.195 1 97.94 100 PRO A CA 1
ATOM 722 C C . PRO A 1 100 ? 10.656 -16.953 -10.586 1 97.94 100 PRO A C 1
ATOM 724 O O . PRO A 1 100 ? 11.086 -17.609 -11.539 1 97.94 100 PRO A O 1
ATOM 727 N N . VAL A 1 101 ? 11.344 -16.188 -9.859 1 97.44 101 VAL A N 1
ATOM 728 C CA . VAL A 1 101 ? 12.758 -15.984 -10.148 1 97.44 101 VAL A CA 1
ATOM 729 C C . VAL A 1 101 ? 13.531 -15.805 -8.844 1 97.44 101 VAL A C 1
ATOM 731 O O . VAL A 1 101 ? 13.008 -15.227 -7.883 1 97.44 101 VAL A O 1
ATOM 734 N N . ASP A 1 102 ? 14.781 -16.266 -8.82 1 95.88 102 ASP A N 1
ATOM 735 C CA . ASP A 1 102 ? 15.695 -15.969 -7.719 1 95.88 102 ASP A CA 1
ATOM 736 C C . ASP A 1 102 ? 16.391 -14.633 -7.938 1 95.88 102 ASP A C 1
ATOM 738 O O . ASP A 1 102 ? 17 -14.406 -8.992 1 95.88 102 ASP A O 1
ATOM 742 N N . GLN A 1 103 ? 16.25 -13.844 -6.957 1 94.81 103 GLN A N 1
ATOM 743 C CA . GLN A 1 103 ? 16.875 -12.523 -7.062 1 94.81 103 GLN A CA 1
ATOM 744 C C . GLN A 1 103 ? 18.312 -12.547 -6.551 1 94.81 103 GLN A C 1
ATOM 746 O O . GLN A 1 103 ? 18.656 -13.359 -5.691 1 94.81 103 GLN A O 1
ATOM 751 N N . PRO A 1 104 ? 19.078 -11.586 -7 1 91.44 104 PRO A N 1
ATOM 752 C CA . PRO A 1 104 ? 20.484 -11.547 -6.586 1 91.44 104 PRO A CA 1
ATOM 753 C C . PRO A 1 104 ? 20.656 -11.273 -5.094 1 91.44 104 PRO A C 1
ATOM 755 O O . PRO A 1 104 ? 21.688 -11.641 -4.512 1 91.44 104 PRO A O 1
ATOM 758 N N . TYR A 1 105 ? 19.688 -10.727 -4.492 1 89.56 105 TYR A N 1
ATOM 759 C CA . TYR A 1 105 ? 19.797 -10.383 -3.08 1 89.56 105 TYR A CA 1
ATOM 760 C C . TYR A 1 105 ? 19.219 -11.484 -2.203 1 89.56 105 TYR A C 1
ATOM 762 O O . TYR A 1 105 ? 18.969 -11.273 -1.014 1 89.56 105 TYR A O 1
ATOM 770 N N . GLY A 1 106 ? 18.891 -12.664 -2.783 1 90.81 106 GLY A N 1
ATOM 771 C CA . GLY A 1 106 ? 18.594 -13.859 -2.014 1 90.81 106 GLY A CA 1
ATOM 772 C C . GLY A 1 106 ? 17.109 -14.141 -1.89 1 90.81 106 GLY A C 1
ATOM 773 O O . GLY A 1 106 ? 16.703 -15.109 -1.236 1 90.81 106 GLY A O 1
ATOM 774 N N . SER A 1 107 ? 16.297 -13.43 -2.539 1 94.38 107 SER A N 1
ATOM 775 C CA . SER A 1 107 ? 14.844 -13.625 -2.48 1 94.38 107 SER A CA 1
ATOM 776 C C . SER A 1 107 ? 14.352 -14.477 -3.65 1 94.38 107 SER A C 1
ATOM 778 O O . SER A 1 107 ? 14.984 -14.5 -4.711 1 94.38 107 SER A O 1
ATOM 780 N N . ARG A 1 108 ? 13.305 -15.227 -3.498 1 96.69 108 ARG A N 1
ATOM 781 C CA . ARG A 1 108 ? 12.508 -15.797 -4.578 1 96.69 108 ARG A CA 1
ATOM 782 C C . ARG A 1 108 ? 11.18 -15.062 -4.719 1 96.69 108 ARG A C 1
ATOM 784 O O . ARG A 1 108 ? 10.445 -14.906 -3.738 1 96.69 108 ARG A O 1
ATOM 791 N N . GLU A 1 109 ? 10.914 -14.664 -5.945 1 97.69 109 GLU A N 1
ATOM 792 C CA . GLU A 1 109 ? 9.789 -13.742 -6.09 1 97.69 109 GLU A CA 1
ATOM 793 C C . GLU A 1 109 ? 9.047 -13.977 -7.402 1 97.69 109 GLU A C 1
ATOM 795 O O . GLU A 1 109 ? 9.633 -14.453 -8.375 1 97.69 109 GLU A O 1
ATOM 800 N N . PHE A 1 110 ? 7.812 -13.648 -7.438 1 98.38 110 PHE A N 1
ATOM 801 C CA . PHE A 1 110 ? 7.008 -13.523 -8.648 1 98.38 110 PHE A CA 1
ATOM 802 C C . PHE A 1 110 ? 6.102 -12.297 -8.562 1 98.38 110 PHE A C 1
ATOM 804 O O . PHE A 1 110 ? 6.035 -11.633 -7.531 1 98.38 110 PHE A O 1
ATOM 811 N N . ALA A 1 111 ? 5.457 -11.992 -9.656 1 98.31 111 ALA A N 1
ATOM 812 C CA . ALA A 1 111 ? 4.473 -10.906 -9.672 1 98.31 111 ALA A CA 1
ATOM 813 C C . ALA A 1 111 ? 3.336 -11.219 -10.641 1 98.31 111 ALA A C 1
ATOM 815 O O . ALA A 1 111 ? 3.564 -11.766 -11.727 1 98.31 111 ALA A O 1
ATOM 816 N N . VAL A 1 112 ? 2.168 -10.852 -10.234 1 98.38 112 VAL A N 1
ATOM 817 C CA . VAL A 1 112 ? 0.987 -11 -11.078 1 98.38 112 VAL A CA 1
ATOM 818 C C . VAL A 1 112 ? 0.133 -9.734 -11 1 98.38 112 VAL A C 1
ATOM 820 O O . VAL A 1 112 ? 0.258 -8.953 -10.062 1 98.38 112 VAL A O 1
ATOM 823 N N . ALA A 1 113 ? -0.733 -9.562 -12 1 96.88 113 ALA A N 1
ATOM 824 C CA . ALA A 1 113 ? -1.698 -8.469 -12 1 96.88 113 ALA A CA 1
ATOM 825 C C . ALA A 1 113 ? -3.104 -8.977 -11.688 1 96.88 113 ALA A C 1
ATOM 827 O O . ALA A 1 113 ? -3.508 -10.039 -12.164 1 96.88 113 ALA A O 1
ATOM 828 N N . ASP A 1 114 ? -3.811 -8.258 -10.836 1 96.12 114 ASP A N 1
ATOM 829 C CA . ASP A 1 114 ? -5.219 -8.562 -10.594 1 96.12 114 ASP A CA 1
ATOM 830 C C . ASP A 1 114 ? -6.09 -8.102 -11.758 1 96.12 114 ASP A C 1
ATOM 832 O O . ASP A 1 114 ? -5.586 -7.547 -12.742 1 96.12 114 ASP A O 1
ATOM 836 N N . PRO A 1 115 ? -7.379 -8.312 -11.75 1 95.06 115 PRO A N 1
ATOM 837 C CA . PRO A 1 115 ? -8.227 -8.086 -12.922 1 95.06 115 PRO A CA 1
ATOM 838 C C . PRO A 1 115 ? -8.203 -6.633 -13.398 1 95.06 115 PRO A C 1
ATOM 840 O O . PRO A 1 115 ? -8.57 -6.348 -14.539 1 95.06 115 PRO A O 1
ATOM 843 N N . GLU A 1 116 ? -7.848 -5.719 -12.531 1 94.38 116 GLU A N 1
ATOM 844 C CA . GLU A 1 116 ? -7.875 -4.32 -12.953 1 94.38 116 GLU A CA 1
ATOM 845 C C . GLU A 1 116 ? -6.465 -3.74 -13.031 1 94.38 116 GLU A C 1
ATOM 847 O O . GLU A 1 116 ? -6.293 -2.523 -13.117 1 94.38 116 GLU A O 1
ATOM 852 N N . GLY A 1 117 ? -5.484 -4.566 -12.867 1 93.88 117 GLY A N 1
ATOM 853 C CA . GLY A 1 117 ? -4.145 -4.164 -13.258 1 93.88 117 GLY A CA 1
ATOM 854 C C . GLY A 1 117 ? -3.254 -3.816 -12.086 1 93.88 117 GLY A C 1
ATOM 855 O O . GLY A 1 117 ? -2.096 -3.432 -12.266 1 93.88 117 GLY A O 1
ATOM 856 N N . ASN A 1 118 ? -3.744 -3.797 -10.844 1 96.06 118 ASN A N 1
ATOM 857 C CA . ASN A 1 118 ? -2.811 -3.709 -9.727 1 96.06 118 ASN A CA 1
ATOM 858 C C . ASN A 1 118 ? -1.808 -4.859 -9.742 1 96.06 118 ASN A C 1
ATOM 860 O O . ASN A 1 118 ? -2.18 -6.012 -9.977 1 96.06 118 ASN A O 1
ATOM 864 N N . VAL A 1 119 ? -0.574 -4.504 -9.477 1 97.06 119 VAL A N 1
ATOM 865 C CA . VAL A 1 119 ? 0.467 -5.527 -9.508 1 97.06 119 VAL A CA 1
ATOM 866 C C . VAL A 1 119 ? 0.795 -5.977 -8.086 1 97.06 119 VAL A C 1
ATOM 868 O O . VAL A 1 119 ? 1.062 -5.152 -7.215 1 97.06 119 VAL A O 1
ATOM 871 N N . TRP A 1 120 ? 0.741 -7.254 -7.898 1 97.38 120 TRP A N 1
ATOM 872 C CA . TRP A 1 120 ? 1.075 -7.902 -6.637 1 97.38 120 TRP A CA 1
ATOM 873 C C . TRP A 1 120 ? 2.355 -8.719 -6.766 1 97.38 120 TRP A C 1
ATOM 875 O O . TRP A 1 120 ? 2.379 -9.75 -7.449 1 97.38 120 TRP A O 1
ATOM 885 N N . SER A 1 121 ? 3.355 -8.25 -6.125 1 97.31 121 SER A N 1
ATOM 886 C CA . SER A 1 121 ? 4.613 -8.984 -6.023 1 97.31 121 SER A CA 1
ATOM 887 C C . SER A 1 121 ? 4.672 -9.805 -4.738 1 97.31 121 SER A C 1
ATOM 889 O O . SER A 1 121 ? 4.266 -9.328 -3.676 1 97.31 121 SER A O 1
ATOM 891 N N . VAL A 1 122 ? 5.121 -10.984 -4.863 1 97.44 122 VAL A N 1
ATOM 892 C CA . VAL A 1 122 ? 5.23 -11.867 -3.711 1 97.44 122 VAL A CA 1
ATOM 893 C C . VAL A 1 122 ? 6.66 -12.406 -3.605 1 97.44 122 VAL A C 1
ATOM 895 O O . VAL A 1 122 ? 7.227 -12.867 -4.594 1 97.44 122 VAL A O 1
ATOM 898 N N . GLY A 1 123 ? 7.199 -12.344 -2.369 1 96.94 123 GLY A N 1
ATOM 899 C CA . GLY A 1 123 ? 8.562 -12.836 -2.254 1 96.94 123 GLY A CA 1
ATOM 900 C C . GLY A 1 123 ? 9.016 -12.984 -0.815 1 96.94 123 GLY A C 1
ATOM 901 O O . GLY A 1 123 ? 8.297 -12.633 0.115 1 96.94 123 GLY A O 1
ATOM 902 N N . THR A 1 124 ? 10.219 -13.508 -0.646 1 95.69 124 THR A N 1
ATOM 903 C CA . THR A 1 124 ? 10.75 -13.82 0.675 1 95.69 124 THR A CA 1
ATOM 904 C C . THR A 1 124 ? 11.617 -12.68 1.196 1 95.69 124 THR A C 1
ATOM 906 O O . THR A 1 124 ? 12.078 -12.719 2.34 1 95.69 124 THR A O 1
ATOM 909 N N . TYR A 1 125 ? 11.781 -11.703 0.366 1 94.19 125 TYR A N 1
ATOM 910 C CA . TYR A 1 125 ? 12.484 -10.523 0.842 1 94.19 125 TYR A CA 1
ATOM 911 C C . TYR A 1 125 ? 11.711 -9.836 1.958 1 94.19 125 TYR A C 1
ATOM 913 O O . TYR A 1 125 ? 10.484 -9.703 1.883 1 94.19 125 TYR A O 1
ATOM 921 N N . ARG A 1 126 ? 12.445 -9.359 2.988 1 91.31 126 ARG A N 1
ATOM 922 C CA . ARG A 1 126 ? 11.828 -8.633 4.094 1 91.31 126 ARG A CA 1
ATOM 923 C C . ARG A 1 126 ? 12.383 -7.211 4.188 1 91.31 126 ARG A C 1
ATOM 925 O O . ARG A 1 126 ? 13.516 -7.008 4.625 1 91.31 126 ARG A O 1
ATOM 932 N N . PRO A 1 127 ? 11.492 -6.328 3.76 1 85.75 127 PRO A N 1
ATOM 933 C CA . PRO A 1 127 ? 11.953 -4.949 3.9 1 85.75 127 PRO A CA 1
ATOM 934 C C . PRO A 1 127 ? 12.148 -4.535 5.359 1 85.75 127 PRO A C 1
ATOM 936 O O . PRO A 1 127 ? 11.383 -4.953 6.23 1 85.75 127 PRO A O 1
ATOM 939 N N . SER A 1 128 ? 13.258 -4.016 5.926 1 71.25 128 SER A N 1
ATOM 940 C CA . SER A 1 128 ? 13.609 -3.684 7.301 1 71.25 128 SER A CA 1
ATOM 941 C C . SER A 1 128 ? 13.75 -2.176 7.488 1 71.25 128 SER A C 1
ATOM 943 O O . SER A 1 128 ? 14.156 -1.464 6.57 1 71.25 128 SER A O 1
ATOM 945 N N . MET B 1 1 ? 4.32 -12.016 7.801 1 81.31 1 MET B N 1
ATOM 946 C CA . MET B 1 1 ? 3.732 -11.594 6.535 1 81.31 1 MET B CA 1
ATOM 947 C C . MET B 1 1 ? 3.361 -10.109 6.574 1 81.31 1 MET B C 1
ATOM 949 O O . MET B 1 1 ? 2.939 -9.602 7.613 1 81.31 1 MET B O 1
ATOM 953 N N . SER B 1 2 ? 3.803 -9.344 5.598 1 88.5 2 SER B N 1
ATOM 954 C CA . SER B 1 2 ? 3.574 -7.902 5.562 1 88.5 2 SER B CA 1
ATOM 955 C C . SER B 1 2 ? 3.273 -7.43 4.145 1 88.5 2 SER B C 1
ATOM 957 O O . SER B 1 2 ? 3.613 -8.109 3.172 1 88.5 2 SER B O 1
ATOM 959 N N . ILE B 1 3 ? 2.559 -6.434 4.055 1 93.81 3 ILE B N 1
ATOM 960 C CA . ILE B 1 3 ? 2.256 -5.781 2.785 1 93.81 3 ILE B CA 1
ATOM 961 C C . ILE B 1 3 ? 3.02 -4.461 2.689 1 93.81 3 ILE B C 1
ATOM 963 O O . ILE B 1 3 ? 2.955 -3.631 3.598 1 93.81 3 ILE B O 1
ATOM 967 N N . HIS B 1 4 ? 3.713 -4.305 1.623 1 95.06 4 HIS B N 1
ATOM 968 C CA . HIS B 1 4 ? 4.508 -3.098 1.429 1 95.06 4 HIS B CA 1
ATOM 969 C C . HIS B 1 4 ? 4.188 -2.439 0.092 1 95.06 4 HIS B C 1
ATOM 971 O O . HIS B 1 4 ? 4.383 -3.043 -0.966 1 95.06 4 HIS B O 1
ATOM 977 N N . PRO B 1 5 ? 3.734 -1.2 0.139 1 96.44 5 PRO B N 1
ATOM 978 C CA . PRO B 1 5 ? 3.627 -0.481 -1.132 1 96.44 5 PRO B CA 1
ATOM 979 C C . PRO B 1 5 ? 4.98 -0.271 -1.808 1 96.44 5 PRO B C 1
ATOM 981 O O . PRO B 1 5 ? 5.977 -0.008 -1.132 1 96.44 5 PRO B O 1
ATOM 984 N N . ALA B 1 6 ? 5.023 -0.426 -3.096 1 96.38 6 ALA B N 1
ATOM 985 C CA . ALA B 1 6 ? 6.199 -0.155 -3.918 1 96.38 6 ALA B CA 1
ATOM 986 C C . ALA B 1 6 ? 5.91 0.935 -4.945 1 96.38 6 ALA B C 1
ATOM 988 O O . ALA B 1 6 ? 5.398 0.653 -6.031 1 96.38 6 ALA B O 1
ATOM 989 N N . LEU B 1 7 ? 6.301 2.113 -4.664 1 96.12 7 LEU B N 1
ATOM 990 C CA . LEU B 1 7 ? 5.961 3.266 -5.492 1 96.12 7 LEU B CA 1
ATOM 991 C C . LEU B 1 7 ? 7.094 3.594 -6.457 1 96.12 7 LEU B C 1
ATOM 993 O O . LEU B 1 7 ? 8.266 3.389 -6.137 1 96.12 7 LEU B O 1
ATOM 997 N N . ARG B 1 8 ? 6.742 4.098 -7.625 1 95.88 8 ARG B N 1
ATOM 998 C CA . ARG B 1 8 ? 7.723 4.59 -8.586 1 95.88 8 ARG B CA 1
ATOM 999 C C . ARG B 1 8 ? 7.539 6.082 -8.836 1 95.88 8 ARG B C 1
ATOM 1001 O O . ARG B 1 8 ? 6.41 6.559 -8.977 1 95.88 8 ARG B O 1
ATOM 1008 N N . TYR B 1 9 ? 8.594 6.746 -8.844 1 95.81 9 TYR B N 1
ATOM 1009 C CA . TYR B 1 9 ? 8.594 8.195 -9.016 1 95.81 9 TYR B CA 1
ATOM 1010 C C . TYR B 1 9 ? 9.484 8.609 -10.18 1 95.81 9 TYR B C 1
ATOM 1012 O O . TYR B 1 9 ? 10.484 7.945 -10.469 1 95.81 9 TYR B O 1
ATOM 1020 N N . ASP B 1 10 ? 9.094 9.672 -10.828 1 95.81 10 ASP B N 1
ATOM 1021 C CA . ASP B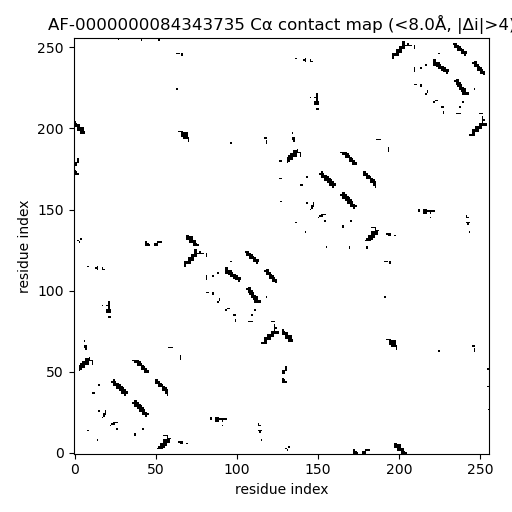 1 10 ? 10.016 10.32 -11.758 1 95.81 10 ASP B CA 1
ATOM 1022 C C . ASP B 1 10 ? 11.203 10.93 -11.008 1 95.81 10 ASP B C 1
ATOM 1024 O O . ASP B 1 10 ? 12.336 10.906 -11.5 1 95.81 10 ASP B O 1
ATOM 1028 N N . ASP B 1 11 ? 11.023 11.469 -9.844 1 96.38 11 ASP B N 1
ATOM 1029 C CA . ASP B 1 11 ? 12.031 12.07 -8.977 1 96.38 11 ASP B CA 1
ATOM 1030 C C . ASP B 1 11 ? 11.953 11.508 -7.562 1 96.38 11 ASP B C 1
ATOM 1032 O O . ASP B 1 11 ? 11.445 12.164 -6.652 1 96.38 11 ASP B O 1
ATOM 1036 N N . PRO B 1 12 ? 12.578 10.312 -7.359 1 96.94 12 PRO B N 1
ATOM 1037 C CA . PRO B 1 12 ? 12.469 9.68 -6.043 1 96.94 12 PRO B CA 1
ATOM 1038 C C . PRO B 1 12 ? 13.141 10.492 -4.941 1 96.94 12 PRO B C 1
ATOM 1040 O O . PRO B 1 12 ? 12.75 10.406 -3.777 1 96.94 12 PRO B O 1
ATOM 1043 N N . GLU B 1 13 ? 14.117 11.281 -5.242 1 97.19 13 GLU B N 1
ATOM 1044 C CA . GLU B 1 13 ? 14.766 12.109 -4.23 1 97.19 13 GLU B CA 1
ATOM 1045 C C . GLU B 1 13 ? 13.797 13.133 -3.652 1 97.19 13 GLU B C 1
ATOM 1047 O O . GLU B 1 13 ? 13.703 13.289 -2.434 1 97.19 13 GLU B O 1
ATOM 1052 N N . ALA B 1 14 ? 13.102 13.781 -4.512 1 97.12 14 ALA B N 1
ATOM 1053 C CA . ALA B 1 14 ? 12.102 14.75 -4.07 1 97.12 14 ALA B CA 1
ATOM 1054 C C . ALA B 1 14 ? 10.992 14.062 -3.268 1 97.12 14 ALA B C 1
ATOM 1056 O O . ALA B 1 14 ? 10.492 14.625 -2.291 1 97.12 14 ALA B O 1
ATOM 1057 N N . ALA B 1 15 ? 10.617 12.867 -3.734 1 97 15 ALA B N 1
ATOM 1058 C CA . ALA B 1 15 ? 9.594 12.109 -3.021 1 97 15 ALA B CA 1
ATOM 1059 C C . ALA B 1 15 ? 10.047 11.766 -1.604 1 97 15 ALA B C 1
ATOM 1061 O O . ALA B 1 15 ? 9.289 11.945 -0.646 1 97 15 ALA B O 1
ATOM 1062 N N . ILE B 1 16 ? 11.266 11.273 -1.46 1 97.81 16 ILE B N 1
ATOM 1063 C CA . ILE B 1 16 ? 11.805 10.914 -0.156 1 97.81 16 ILE B CA 1
ATOM 1064 C C . ILE B 1 16 ? 11.844 12.148 0.748 1 97.81 16 ILE B C 1
ATOM 1066 O O . ILE B 1 16 ? 11.406 12.086 1.901 1 97.81 16 ILE B O 1
ATOM 1070 N N . GLU B 1 17 ? 12.32 13.242 0.214 1 97.94 17 GLU B N 1
ATOM 1071 C CA . GLU B 1 17 ? 12.367 14.477 0.986 1 97.94 17 GLU B CA 1
ATOM 1072 C C . GLU B 1 17 ? 10.977 14.867 1.49 1 97.94 17 GLU B C 1
ATOM 1074 O O . GLU B 1 17 ? 10.82 15.227 2.656 1 97.94 17 GLU B O 1
ATOM 1079 N N . PHE B 1 18 ? 10.055 14.781 0.652 1 98.06 18 PHE B N 1
ATOM 1080 C CA . PHE B 1 18 ? 8.688 15.133 1.025 1 98.06 18 PHE B CA 1
ATOM 1081 C C . PHE B 1 18 ? 8.172 14.203 2.115 1 98.06 18 PHE B C 1
ATOM 1083 O O . PHE B 1 18 ? 7.656 14.664 3.139 1 98.06 18 PHE B O 1
ATOM 1090 N N . LEU B 1 19 ? 8.258 12.891 1.88 1 98.19 19 LEU B N 1
ATOM 1091 C CA . LEU B 1 19 ? 7.707 11.922 2.822 1 98.19 19 LEU B CA 1
ATOM 1092 C C . LEU B 1 19 ? 8.359 12.062 4.191 1 98.19 19 LEU B C 1
ATOM 1094 O O . LEU B 1 19 ? 7.688 11.938 5.219 1 98.19 19 LEU B O 1
ATOM 1098 N N . VAL B 1 20 ? 9.633 12.375 4.211 1 97.69 20 VAL B N 1
ATOM 1099 C CA . VAL B 1 20 ? 10.344 12.547 5.473 1 97.69 20 VAL B CA 1
ATOM 1100 C C . VAL B 1 20 ? 9.914 13.852 6.141 1 97.69 20 VAL B C 1
ATOM 1102 O O . VAL B 1 20 ? 9.523 13.859 7.309 1 97.69 20 VAL B O 1
ATOM 1105 N N . SER B 1 21 ? 9.883 14.914 5.406 1 97.44 21 SER B N 1
ATOM 1106 C CA . SER B 1 21 ? 9.633 16.219 5.996 1 97.44 21 SER B CA 1
ATOM 1107 C C . SER B 1 21 ? 8.148 16.406 6.309 1 97.44 21 SER B C 1
ATOM 1109 O O . SER B 1 21 ? 7.797 16.984 7.34 1 97.44 21 SER B O 1
ATOM 1111 N N . ALA B 1 22 ? 7.301 15.945 5.453 1 97.25 22 ALA B N 1
ATOM 1112 C CA . ALA B 1 22 ? 5.875 16.25 5.547 1 97.25 22 ALA B CA 1
ATOM 1113 C C . ALA B 1 22 ? 5.16 15.242 6.449 1 97.25 22 ALA B C 1
ATOM 1115 O O . ALA B 1 22 ? 4.273 15.609 7.219 1 97.25 22 ALA B O 1
ATOM 1116 N N . LEU B 1 23 ? 5.613 13.969 6.312 1 96.38 23 LEU B N 1
ATOM 1117 C CA . LEU B 1 23 ? 4.789 12.945 6.945 1 96.38 23 LEU B CA 1
ATOM 1118 C C . LEU B 1 23 ? 5.566 12.219 8.039 1 96.38 23 LEU B C 1
ATOM 1120 O O . LEU B 1 23 ? 5.004 11.391 8.758 1 96.38 23 LEU B O 1
ATOM 1124 N N . GLY B 1 24 ? 6.848 12.492 8.117 1 94.94 24 GLY B N 1
ATOM 1125 C CA . GLY B 1 24 ? 7.625 11.992 9.242 1 94.94 24 GLY B CA 1
ATOM 1126 C C . GLY B 1 24 ? 8.203 10.609 8.992 1 94.94 24 GLY B C 1
ATOM 1127 O O . GLY B 1 24 ? 8.539 9.898 9.945 1 94.94 24 GLY B O 1
ATOM 1128 N N . PHE B 1 25 ? 8.289 10.234 7.746 1 96.69 25 PHE B N 1
ATOM 1129 C CA . PHE B 1 25 ? 8.961 8.977 7.438 1 96.69 25 PHE B CA 1
ATOM 1130 C C . PHE B 1 25 ? 10.438 9.047 7.789 1 96.69 25 PHE B C 1
ATOM 1132 O O . PHE B 1 25 ? 11.008 10.133 7.879 1 96.69 25 PHE B O 1
ATOM 1139 N N . THR B 1 26 ? 11.031 7.895 8.016 1 96.25 26 THR B N 1
ATOM 1140 C CA . THR B 1 26 ? 12.469 7.766 8.211 1 96.25 26 THR B CA 1
ATOM 1141 C C . THR B 1 26 ? 13.102 6.957 7.086 1 96.25 26 THR B C 1
ATOM 1143 O O . THR B 1 26 ? 12.625 5.871 6.754 1 96.25 26 THR B O 1
ATOM 1146 N N . GLU B 1 27 ? 14.148 7.477 6.527 1 96.38 27 GLU B N 1
ATOM 1147 C CA . GLU B 1 27 ? 14.883 6.738 5.504 1 96.38 27 GLU B CA 1
ATOM 1148 C C . GLU B 1 27 ? 15.664 5.578 6.113 1 96.38 27 GLU B C 1
ATOM 1150 O O . GLU B 1 27 ? 16.484 5.781 7.016 1 96.38 27 GLU B O 1
ATOM 1155 N N . LYS B 1 28 ? 15.43 4.375 5.629 1 95.69 28 LYS B N 1
ATOM 1156 C CA . LYS B 1 28 ? 16.125 3.197 6.156 1 95.69 28 LYS B CA 1
ATOM 1157 C C . LYS B 1 28 ? 17.266 2.779 5.246 1 95.69 28 LYS B C 1
ATOM 1159 O O . LYS B 1 28 ? 18.344 2.4 5.723 1 95.69 28 LYS B O 1
ATOM 1164 N N . SER B 1 29 ? 17 2.814 3.963 1 95.69 29 SER B N 1
ATOM 1165 C CA . SER B 1 29 ? 18.016 2.408 2.994 1 95.69 29 SER B CA 1
ATOM 1166 C C . SER B 1 29 ? 17.75 3.031 1.628 1 95.69 29 SER B C 1
ATOM 1168 O O . SER B 1 29 ? 16.609 3.279 1.264 1 95.69 29 SER B O 1
ATOM 1170 N N . VAL B 1 30 ? 18.797 3.293 0.954 1 96 30 VAL B N 1
ATOM 1171 C CA . VAL B 1 30 ? 18.75 3.779 -0.421 1 96 30 VAL B CA 1
ATOM 1172 C C . VAL B 1 30 ? 19.828 3.09 -1.248 1 96 30 VAL B C 1
ATOM 1174 O O . VAL B 1 30 ? 21 3.062 -0.854 1 96 30 VAL B O 1
ATOM 1177 N N . THR B 1 31 ? 19.438 2.496 -2.285 1 95.12 31 THR B N 1
ATOM 1178 C CA . THR B 1 31 ? 20.344 1.89 -3.242 1 95.12 31 THR B CA 1
ATOM 1179 C C . THR B 1 31 ? 20.266 2.602 -4.59 1 95.12 31 THR B C 1
ATOM 1181 O O . THR B 1 31 ? 19.188 2.746 -5.16 1 95.12 31 THR B O 1
ATOM 1184 N N . THR B 1 32 ? 21.438 2.953 -5.039 1 94.38 32 THR B N 1
ATOM 1185 C CA . THR B 1 32 ? 21.5 3.654 -6.32 1 94.38 32 THR B CA 1
ATOM 1186 C C . THR B 1 32 ? 22.125 2.77 -7.391 1 94.38 32 THR B C 1
ATOM 1188 O O . THR B 1 32 ? 22.984 1.936 -7.09 1 94.38 32 THR B O 1
ATOM 1191 N N . GLY B 1 33 ? 21.641 2.924 -8.57 1 91.56 33 GLY B N 1
ATOM 1192 C CA . GLY B 1 33 ? 22.234 2.225 -9.695 1 91.56 33 GLY B CA 1
ATOM 1193 C C . GLY B 1 33 ? 23.469 2.914 -10.242 1 91.56 33 GLY B C 1
ATOM 1194 O O . GLY B 1 33 ? 23.922 3.92 -9.688 1 91.56 33 GLY B O 1
ATOM 1195 N N . ASP B 1 34 ? 23.969 2.297 -11.258 1 90.19 34 ASP B N 1
ATOM 1196 C CA . ASP B 1 34 ? 25.188 2.803 -11.875 1 90.19 34 ASP B CA 1
ATOM 1197 C C . ASP B 1 34 ? 24.984 4.199 -12.453 1 90.19 34 ASP B C 1
ATOM 1199 O O . ASP B 1 34 ? 25.922 5 -12.523 1 90.19 34 ASP B O 1
ATOM 1203 N N . ASP B 1 35 ? 23.828 4.523 -12.812 1 90.69 35 ASP B N 1
ATOM 1204 C CA . ASP B 1 35 ? 23.531 5.816 -13.422 1 90.69 35 ASP B CA 1
ATOM 1205 C C . ASP B 1 35 ? 23.25 6.871 -12.352 1 90.69 35 ASP B C 1
ATOM 1207 O O . ASP B 1 35 ? 22.969 8.031 -12.672 1 90.69 35 ASP B O 1
ATOM 1211 N N . GLY B 1 36 ? 23.281 6.457 -11.148 1 91.5 36 GLY B N 1
ATOM 1212 C CA . GLY B 1 36 ? 23.078 7.395 -10.055 1 91.5 36 GLY B CA 1
ATOM 1213 C C . GLY B 1 36 ? 21.625 7.508 -9.633 1 91.5 36 GLY B C 1
ATOM 1214 O O . GLY B 1 36 ? 21.312 8.148 -8.625 1 91.5 36 GLY B O 1
ATOM 1215 N N . ALA B 1 37 ? 20.797 6.914 -10.406 1 92.69 37 ALA B N 1
ATOM 1216 C CA 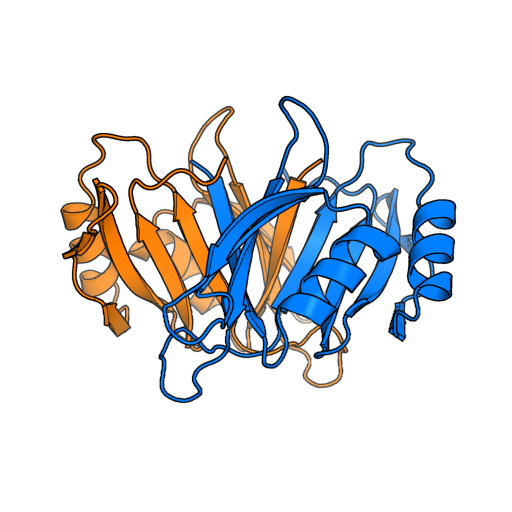. ALA B 1 37 ? 19.375 6.953 -10.062 1 92.69 37 ALA B CA 1
ATOM 1217 C C . ALA B 1 37 ? 19.062 6.023 -8.891 1 92.69 37 ALA B C 1
ATOM 1219 O O . ALA B 1 37 ? 19.719 4.988 -8.727 1 92.69 37 ALA B O 1
ATOM 1220 N N . ILE B 1 38 ? 18.141 6.367 -8.078 1 95.62 38 ILE B N 1
ATOM 1221 C CA . ILE B 1 38 ? 17.734 5.516 -6.965 1 95.62 38 ILE B CA 1
ATOM 1222 C C . ILE B 1 38 ? 17 4.285 -7.5 1 95.62 38 ILE B C 1
ATOM 1224 O O . ILE B 1 38 ? 15.898 4.391 -8.039 1 95.62 38 ILE B O 1
ATOM 1228 N N . ALA B 1 39 ? 17.625 3.164 -7.363 1 93.88 39 ALA B N 1
ATOM 1229 C CA . ALA B 1 39 ? 17.031 1.898 -7.805 1 93.88 39 ALA B CA 1
ATOM 1230 C C . ALA B 1 39 ? 16.031 1.373 -6.785 1 93.88 39 ALA B C 1
ATOM 1232 O O . ALA B 1 39 ? 15.008 0.8 -7.156 1 93.88 39 ALA B O 1
ATOM 1233 N N . HIS B 1 40 ? 16.359 1.591 -5.531 1 95.62 40 HIS B N 1
ATOM 1234 C CA . HIS B 1 40 ? 15.523 1.095 -4.445 1 95.62 40 HIS B CA 1
ATOM 1235 C C . HIS B 1 40 ? 15.734 1.902 -3.172 1 95.62 40 HIS B C 1
ATOM 1237 O O . HIS B 1 40 ? 16.875 2.207 -2.807 1 95.62 40 HIS B O 1
ATOM 1243 N N . ALA B 1 41 ? 14.672 2.273 -2.549 1 97.38 41 ALA B N 1
ATOM 1244 C CA . ALA B 1 41 ? 14.695 2.908 -1.232 1 97.38 41 ALA B CA 1
ATOM 1245 C C . ALA B 1 41 ? 13.602 2.344 -0.33 1 97.38 41 ALA B C 1
ATOM 1247 O O . ALA B 1 41 ? 12.555 1.905 -0.812 1 97.38 41 ALA B O 1
ATOM 1248 N N . GLU B 1 42 ? 13.867 2.35 0.921 1 97.62 42 GLU B N 1
ATOM 1249 C CA . GLU B 1 42 ? 12.891 1.953 1.933 1 97.62 42 GLU B CA 1
ATOM 1250 C C . GLU B 1 42 ? 12.734 3.031 3 1 97.62 42 GLU B C 1
ATOM 1252 O O . GLU B 1 42 ? 13.727 3.5 3.568 1 97.62 42 GLU B O 1
ATOM 1257 N N . LEU B 1 43 ? 11.508 3.414 3.201 1 97.38 43 LEU B N 1
ATOM 1258 C CA . LEU B 1 43 ? 11.164 4.383 4.238 1 97.38 43 LEU B CA 1
ATOM 1259 C C . LEU B 1 43 ? 10.242 3.762 5.281 1 97.38 43 LEU B C 1
ATOM 1261 O O . LEU B 1 43 ? 9.289 3.066 4.934 1 97.38 43 LEU B O 1
ATOM 1265 N N . ALA B 1 44 ? 10.531 4.035 6.508 1 95.81 44 ALA B N 1
ATOM 1266 C CA . ALA B 1 44 ? 9.727 3.5 7.605 1 95.81 44 ALA B CA 1
ATOM 1267 C C . ALA B 1 44 ? 8.789 4.562 8.164 1 95.81 44 ALA B C 1
ATOM 1269 O O . ALA B 1 44 ? 9.117 5.75 8.18 1 95.81 44 ALA B O 1
ATOM 1270 N N . TRP B 1 45 ? 7.66 4.172 8.508 1 94 45 TRP B N 1
ATOM 1271 C CA . TRP B 1 45 ? 6.695 4.98 9.242 1 94 45 TRP B CA 1
ATOM 1272 C C . TRP B 1 45 ? 6.375 4.352 10.594 1 94 45 TRP B C 1
ATOM 1274 O O . TRP B 1 45 ? 6.047 3.164 10.672 1 94 45 TRP B O 1
ATOM 1284 N N . GLY B 1 46 ? 6.434 5.145 11.602 1 87.44 46 GLY B N 1
ATOM 1285 C CA . GLY B 1 46 ? 6.273 4.621 12.945 1 87.44 46 GLY B CA 1
ATOM 1286 C C . GLY B 1 46 ? 7.578 4.156 13.562 1 87.44 46 GLY B C 1
ATOM 1287 O O . GLY B 1 46 ? 8.656 4.574 13.141 1 87.44 46 GLY B O 1
ATOM 1288 N N . SER B 1 47 ? 7.453 3.553 14.836 1 76.94 47 SER B N 1
ATOM 1289 C CA . SER B 1 47 ? 8.656 3.109 15.531 1 76.94 47 SER B CA 1
ATOM 1290 C C . SER B 1 47 ? 8.43 1.772 16.234 1 76.94 47 SER B C 1
ATOM 1292 O O . SER B 1 47 ? 7.289 1.396 16.5 1 76.94 47 SER B O 1
ATOM 1294 N N . GLY B 1 48 ? 9.508 1.045 16.328 1 70.75 48 GLY B N 1
ATOM 1295 C CA . GLY B 1 48 ? 9.469 -0.21 17.062 1 70.75 48 GLY B CA 1
ATOM 1296 C C . GLY B 1 48 ? 8.68 -1.294 16.344 1 70.75 48 GLY B C 1
ATOM 1297 O O . GLY B 1 48 ? 8.883 -1.536 15.156 1 70.75 48 GLY B O 1
ATOM 1298 N N . ASP B 1 49 ? 7.789 -1.968 17.078 1 66.44 49 ASP B N 1
ATOM 1299 C CA . ASP B 1 49 ? 7.055 -3.125 16.578 1 66.44 49 ASP B CA 1
ATOM 1300 C C . ASP B 1 49 ? 5.906 -2.697 15.664 1 66.44 49 ASP B C 1
ATOM 1302 O O . ASP B 1 49 ? 5.355 -3.516 14.922 1 66.44 49 ASP B O 1
ATOM 1306 N N . ASP B 1 50 ? 5.605 -1.485 15.695 1 75.12 50 ASP B N 1
ATOM 1307 C CA . ASP B 1 50 ? 4.484 -0.977 14.914 1 75.12 50 ASP B CA 1
ATOM 1308 C C . ASP B 1 50 ? 4.977 -0.207 13.688 1 75.12 50 ASP B C 1
ATOM 1310 O O . ASP B 1 50 ? 4.355 0.774 13.273 1 75.12 50 ASP B O 1
ATOM 1314 N N . GLU B 1 51 ? 5.973 -0.684 13.102 1 85.88 51 GLU B N 1
ATOM 1315 C CA . GLU B 1 51 ? 6.59 0.028 11.984 1 85.88 51 GLU B CA 1
ATOM 1316 C C . GLU B 1 51 ? 6.098 -0.513 10.648 1 85.88 51 GLU B C 1
ATOM 1318 O O . GLU B 1 51 ? 6.047 -1.727 10.445 1 85.88 51 GLU B O 1
ATOM 1323 N N . GLY B 1 52 ? 5.609 0.397 9.766 1 91.06 52 GLY B N 1
ATOM 1324 C CA . GLY B 1 52 ? 5.348 0.074 8.375 1 91.06 52 GLY B CA 1
ATOM 1325 C C . GLY B 1 52 ? 6.434 0.561 7.434 1 91.06 52 GLY B C 1
ATOM 1326 O O . GLY B 1 52 ? 7.168 1.498 7.758 1 91.06 52 GLY B O 1
ATOM 1327 N N . VAL B 1 53 ? 6.629 -0.144 6.332 1 95.12 53 VAL B N 1
ATOM 1328 C CA . VAL B 1 53 ? 7.676 0.233 5.387 1 95.12 53 VAL B CA 1
ATOM 1329 C C . VAL B 1 53 ? 7.078 0.402 3.99 1 95.12 53 VAL B C 1
ATOM 1331 O O . VAL B 1 53 ? 6.281 -0.429 3.545 1 95.12 53 VAL B O 1
ATOM 1334 N N . VAL B 1 54 ? 7.41 1.523 3.367 1 96.56 54 VAL B N 1
ATOM 1335 C CA . VAL B 1 54 ? 7.137 1.723 1.947 1 96.56 54 VAL B CA 1
ATOM 1336 C C . VAL B 1 54 ? 8.438 1.627 1.153 1 96.56 54 VAL B C 1
ATOM 1338 O O . VAL B 1 54 ? 9.484 2.09 1.609 1 96.56 54 VAL B O 1
ATOM 1341 N N . MET B 1 55 ? 8.32 1.021 0.021 1 96.88 55 MET B N 1
ATOM 1342 C CA . MET B 1 55 ? 9.43 0.966 -0.923 1 96.88 55 MET B CA 1
ATOM 1343 C C . MET B 1 55 ? 9.203 1.922 -2.09 1 96.88 55 MET B C 1
ATOM 1345 O O . MET B 1 55 ? 8.062 2.154 -2.492 1 96.88 55 MET B O 1
ATOM 1349 N N . LEU B 1 56 ? 10.289 2.473 -2.549 1 96.44 56 LEU B N 1
ATOM 1350 C CA . LEU B 1 56 ? 10.117 3.307 -3.732 1 96.44 56 LEU B CA 1
ATOM 1351 C C . LEU B 1 56 ? 11.367 3.279 -4.605 1 96.44 56 LEU B C 1
ATOM 1353 O O . LEU B 1 56 ? 12.414 2.783 -4.18 1 96.44 56 LEU B O 1
ATOM 1357 N N . GLY B 1 57 ? 11.25 3.633 -5.812 1 95.44 57 GLY B N 1
ATOM 1358 C CA . GLY B 1 57 ? 12.312 3.709 -6.801 1 95.44 57 GLY B CA 1
ATOM 1359 C C . GLY B 1 57 ? 11.977 4.609 -7.973 1 95.44 57 GLY B C 1
ATOM 1360 O O . GLY B 1 57 ? 10.938 5.277 -7.969 1 95.44 57 GLY B O 1
ATOM 1361 N N . THR B 1 58 ? 12.867 4.574 -8.922 1 95.62 58 THR B N 1
ATOM 1362 C CA . THR B 1 58 ? 12.727 5.426 -10.094 1 95.62 58 THR B CA 1
ATOM 1363 C C . THR B 1 58 ? 11.773 4.797 -11.109 1 95.62 58 THR B C 1
ATOM 1365 O O . THR B 1 58 ? 11.836 3.59 -11.359 1 95.62 58 THR B O 1
ATOM 1368 N N . ARG B 1 59 ? 10.883 5.672 -11.633 1 94.31 59 ARG B N 1
ATOM 1369 C CA . ARG B 1 59 ? 10.055 5.262 -12.758 1 94.31 59 ARG B CA 1
ATOM 1370 C C . ARG B 1 59 ? 10.883 5.137 -14.039 1 94.31 59 ARG B C 1
ATOM 1372 O O . ARG B 1 59 ? 11.602 6.062 -14.406 1 94.31 59 ARG B O 1
ATOM 1379 N N . THR B 1 60 ? 10.773 4.012 -14.664 1 87.38 60 THR B N 1
ATOM 1380 C CA . THR B 1 60 ? 11.578 3.777 -15.859 1 87.38 60 THR B CA 1
ATOM 1381 C C . THR B 1 60 ? 10.711 3.824 -17.109 1 87.38 60 THR B C 1
ATOM 1383 O O . THR B 1 60 ? 11.227 3.889 -18.234 1 87.38 60 THR B O 1
ATOM 1386 N N . GLY B 1 61 ? 9.3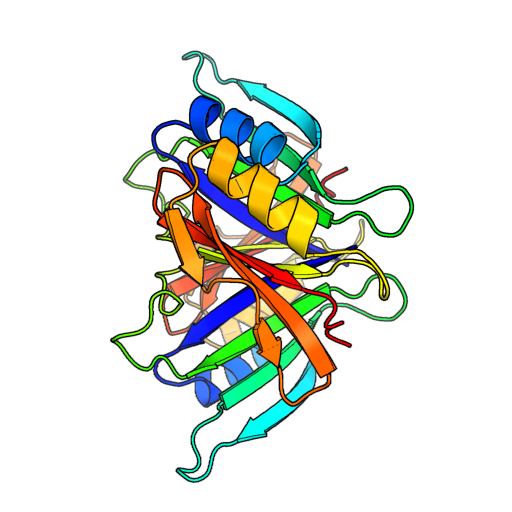36 3.926 -17.031 1 81.88 61 GLY B N 1
ATOM 1387 C CA . GLY B 1 61 ? 8.391 4.098 -18.125 1 81.88 61 GLY B CA 1
ATOM 1388 C C . GLY B 1 61 ? 7.887 2.785 -18.688 1 81.88 61 GLY B C 1
ATOM 1389 O O . GLY B 1 61 ? 6.746 2.695 -19.141 1 81.88 61 GLY B O 1
ATOM 1390 N N . ASP B 1 62 ? 8.664 1.81 -19.016 1 81.12 62 ASP B N 1
ATOM 1391 C CA . ASP B 1 62 ? 8.195 0.612 -19.719 1 81.12 62 ASP B CA 1
ATOM 1392 C C . ASP B 1 62 ? 8.164 -0.591 -18.766 1 81.12 62 ASP B C 1
ATOM 1394 O O . ASP B 1 62 ? 8.047 -1.732 -19.219 1 81.12 62 ASP B O 1
ATOM 1398 N N . SER B 1 63 ? 7.98 -0.388 -17.594 1 88.88 63 SER B N 1
ATOM 1399 C CA . SER B 1 63 ? 7.957 -1.481 -16.625 1 88.88 63 SER B CA 1
ATOM 1400 C C . SER B 1 63 ? 6.535 -1.793 -16.172 1 88.88 63 SER B C 1
ATOM 1402 O O . SER B 1 63 ? 5.73 -0.881 -15.969 1 88.88 63 SER B O 1
ATOM 1404 N N . PRO B 1 64 ? 6.207 -3.049 -16.109 1 89.5 64 PRO B N 1
ATOM 1405 C CA . PRO B 1 64 ? 4.906 -3.393 -15.531 1 89.5 64 PRO B CA 1
ATOM 1406 C C . PRO B 1 64 ? 4.773 -2.957 -14.078 1 89.5 64 PRO B C 1
ATOM 1408 O O . PRO B 1 64 ? 3.676 -2.996 -13.516 1 89.5 64 PRO B O 1
ATOM 1411 N N . PHE B 1 65 ? 5.84 -2.512 -13.492 1 91.94 65 PHE B N 1
ATOM 1412 C CA . PHE B 1 65 ? 5.852 -2.084 -12.102 1 91.94 65 PHE B CA 1
ATOM 1413 C C . PHE B 1 65 ? 5.727 -0.569 -12 1 91.94 65 PHE B C 1
ATOM 1415 O O . PHE B 1 65 ? 5.691 -0.016 -10.898 1 91.94 65 PHE B O 1
ATOM 1422 N N . ASP B 1 66 ? 5.746 0.092 -13.117 1 87.31 66 ASP B N 1
ATOM 1423 C CA . ASP B 1 66 ? 5.57 1.541 -13.141 1 87.31 66 ASP B CA 1
ATOM 1424 C C . ASP B 1 66 ? 4.094 1.916 -13.07 1 87.31 66 ASP B C 1
ATOM 1426 O O . ASP B 1 66 ? 3.629 2.785 -13.805 1 87.31 66 ASP B O 1
ATOM 1430 N N . THR B 1 67 ? 3.484 1.331 -12.164 1 72.25 67 THR B N 1
ATOM 1431 C CA . THR B 1 67 ? 2.055 1.616 -12.109 1 72.25 67 THR B CA 1
ATOM 1432 C C . THR B 1 67 ? 1.809 3.051 -11.641 1 72.25 67 THR B C 1
ATOM 1434 O O . THR B 1 67 ? 2.754 3.783 -11.352 1 72.25 67 THR B O 1
ATOM 1437 N N . GLY B 1 68 ? 0.521 3.527 -11.664 1 71.69 68 GLY B N 1
ATOM 1438 C CA . GLY B 1 68 ? 0.038 4.887 -11.477 1 71.69 68 GLY B CA 1
ATOM 1439 C C . GLY B 1 68 ? 0.178 5.383 -10.055 1 71.69 68 GLY B C 1
ATOM 1440 O O . GLY B 1 68 ? 1.197 5.141 -9.406 1 71.69 68 GLY B O 1
ATOM 1441 N N . LYS B 1 69 ? -0.688 6.129 -9.555 1 84.44 69 LYS B N 1
ATOM 1442 C CA . LYS B 1 69 ? -0.774 6.781 -8.25 1 84.44 69 LYS B CA 1
ATOM 1443 C C . LYS B 1 69 ? -1.517 5.906 -7.242 1 84.44 69 LYS B C 1
ATOM 1445 O O . LYS B 1 69 ? -2.504 5.254 -7.59 1 84.44 69 LYS B O 1
ATOM 1450 N N . ALA B 1 70 ? -0.944 5.844 -6.09 1 93.06 70 ALA B N 1
ATOM 1451 C CA . ALA B 1 70 ? -1.518 5.02 -5.031 1 93.06 70 ALA B CA 1
ATOM 1452 C C . ALA B 1 70 ? -2.213 5.883 -3.98 1 93.06 70 ALA B C 1
ATOM 1454 O O . ALA B 1 70 ? -1.984 7.09 -3.91 1 93.06 70 ALA B O 1
ATOM 1455 N N . VAL B 1 71 ? -3.117 5.27 -3.307 1 95.88 71 VAL B N 1
ATOM 1456 C CA . VAL B 1 71 ? -3.689 5.816 -2.08 1 95.88 71 VAL B CA 1
ATOM 1457 C C . VAL B 1 71 ? -3.268 4.957 -0.889 1 95.88 71 VAL B C 1
ATOM 1459 O O . VAL B 1 71 ? -3.5 3.746 -0.874 1 95.88 71 VAL B O 1
ATOM 1462 N N . LEU B 1 72 ? -2.605 5.562 0.064 1 96.62 72 LEU B N 1
ATOM 1463 C CA . LEU B 1 72 ? -2.107 4.891 1.258 1 96.62 72 LEU B CA 1
ATOM 1464 C C . LEU B 1 72 ? -2.701 5.508 2.52 1 96.62 72 LEU B C 1
ATOM 1466 O O . LEU B 1 72 ? -2.842 6.73 2.607 1 96.62 72 LEU B O 1
ATOM 1470 N N . TYR B 1 73 ? -3.012 4.637 3.438 1 96.62 73 TYR B N 1
ATOM 1471 C CA . TYR B 1 73 ? -3.51 5.059 4.742 1 96.62 73 TYR B CA 1
ATOM 1472 C C . TYR B 1 73 ? -2.477 4.797 5.832 1 96.62 73 TYR B C 1
ATOM 1474 O O . TYR B 1 73 ? -2.037 3.658 6.016 1 96.62 73 TYR B O 1
ATOM 1482 N N . LEU B 1 74 ? -2.098 5.844 6.48 1 96.62 74 LEU B N 1
ATOM 1483 C CA . LEU B 1 74 ? -1.209 5.785 7.637 1 96.62 74 LEU B CA 1
ATOM 1484 C C . LEU B 1 74 ? -2.006 5.82 8.938 1 96.62 74 LEU B C 1
ATOM 1486 O O . LEU B 1 74 ? -2.523 6.871 9.32 1 96.62 74 LEU B O 1
ATOM 1490 N N . ALA B 1 75 ? -2.035 4.688 9.57 1 94.75 75 ALA B N 1
ATOM 1491 C CA . ALA B 1 75 ? -2.717 4.621 10.859 1 94.75 75 ALA B CA 1
ATOM 1492 C C . ALA B 1 75 ? -1.821 5.145 11.977 1 94.75 75 ALA B C 1
ATOM 1494 O O . ALA B 1 75 ? -0.684 4.691 12.133 1 94.75 75 ALA B O 1
ATOM 1495 N N . VAL B 1 76 ? -2.33 6.07 12.719 1 93.75 76 VAL B N 1
ATOM 1496 C CA . VAL B 1 76 ? -1.601 6.586 13.875 1 93.75 76 VAL B CA 1
ATOM 1497 C C . VAL B 1 76 ? -2.264 6.109 15.164 1 93.75 76 VAL B C 1
ATOM 1499 O O . VAL B 1 76 ? -3.416 5.672 15.148 1 93.75 76 VAL B O 1
ATOM 1502 N N . THR B 1 77 ? -1.494 6.035 16.25 1 87.62 77 THR B N 1
ATOM 1503 C CA . THR B 1 77 ? -2.002 5.574 17.547 1 87.62 77 THR B CA 1
ATOM 1504 C C . THR B 1 77 ? -3.188 6.426 18 1 87.62 77 THR B C 1
ATOM 1506 O O . THR B 1 77 ? -3.223 7.633 17.734 1 87.62 77 THR B O 1
ATOM 1509 N N . PRO B 1 78 ? -4.098 5.691 18.609 1 82.94 78 PRO B N 1
ATOM 1510 C CA . PRO B 1 78 ? -5.219 6.461 19.156 1 82.94 78 PRO B CA 1
ATOM 1511 C C . PRO B 1 78 ? -4.766 7.562 20.109 1 82.94 78 PRO B C 1
ATOM 1513 O O . PRO B 1 78 ? -3.859 7.348 20.906 1 82.94 78 PRO B O 1
ATOM 1516 N N . GLY B 1 79 ? -5.281 8.672 19.953 1 84.62 79 GLY B N 1
ATOM 1517 C CA . GLY B 1 79 ? -4.922 9.781 20.828 1 84.62 79 GLY B CA 1
ATOM 1518 C C . GLY B 1 79 ? -3.877 10.695 20.219 1 84.62 79 GLY B C 1
ATOM 1519 O O . GLY B 1 79 ? -3.617 11.781 20.734 1 84.62 79 GLY B O 1
ATOM 1520 N N . THR B 1 80 ? -3.275 10.188 19.125 1 86.62 80 THR B N 1
ATOM 1521 C CA . THR B 1 80 ? -2.348 11.055 18.406 1 86.62 80 THR B CA 1
ATOM 1522 C C . THR B 1 80 ? -3.07 12.289 17.875 1 86.62 80 THR B C 1
ATOM 1524 O O . THR B 1 80 ? -4.156 12.172 17.297 1 86.62 80 THR B O 1
ATOM 1527 N N . ALA B 1 81 ? -2.467 13.383 18.125 1 90 81 ALA B N 1
ATOM 1528 C CA . ALA B 1 81 ? -3.021 14.602 17.531 1 90 81 ALA B CA 1
ATOM 1529 C C . ALA B 1 81 ? -2.74 14.664 16.031 1 90 81 ALA B C 1
ATOM 1531 O O . ALA B 1 81 ? -1.595 14.867 15.625 1 90 81 ALA B O 1
ATOM 1532 N N . V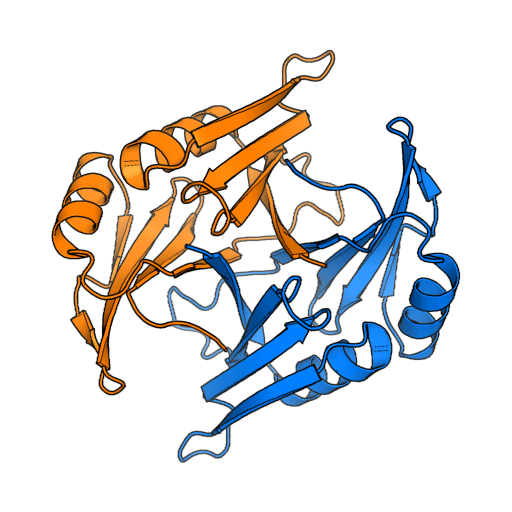AL B 1 82 ? -3.766 14.516 15.258 1 95.94 82 VAL B N 1
ATOM 1533 C CA . VAL B 1 82 ? -3.664 14.438 13.805 1 95.94 82 VAL B CA 1
ATOM 1534 C C . VAL B 1 82 ? -3.416 15.828 13.234 1 95.94 82 VAL B C 1
ATOM 1536 O O . VAL B 1 82 ? -2.746 15.977 12.203 1 95.94 82 VAL B O 1
ATOM 1539 N N . ASP B 1 83 ? -3.852 16.859 13.938 1 96.81 83 ASP B N 1
ATOM 1540 C CA . ASP B 1 83 ? -3.83 18.219 13.406 1 96.81 83 ASP B CA 1
ATOM 1541 C C . ASP B 1 83 ? -2.4 18.734 13.258 1 96.81 83 ASP B C 1
ATOM 1543 O O . ASP B 1 83 ? -2.049 19.328 12.234 1 96.81 83 ASP B O 1
ATOM 1547 N N . PRO B 1 84 ? -1.568 18.422 14.227 1 96.5 84 PRO B N 1
ATOM 1548 C CA . PRO B 1 84 ? -0.181 18.844 14.039 1 96.5 84 PRO B CA 1
ATOM 1549 C C . PRO B 1 84 ? 0.479 18.203 12.82 1 96.5 84 PRO B C 1
ATOM 1551 O O . PRO B 1 84 ? 1.291 18.844 12.148 1 96.5 84 PRO B O 1
ATOM 1554 N N . LEU B 1 85 ? 0.194 16.969 12.547 1 95.62 85 LEU B N 1
ATOM 1555 C CA . LEU B 1 85 ? 0.741 16.297 11.367 1 95.62 85 LEU B CA 1
ATOM 1556 C C . LEU B 1 85 ? 0.235 16.953 10.086 1 95.62 85 LEU B C 1
ATOM 1558 O O . LEU B 1 85 ? 0.984 17.094 9.117 1 95.62 85 LEU B O 1
ATOM 1562 N N . TYR B 1 86 ? -1.003 17.328 10.125 1 97.94 86 TYR B N 1
ATOM 1563 C CA . TYR B 1 86 ? -1.581 18.047 8.992 1 97.94 86 TYR B CA 1
ATOM 1564 C C . TYR B 1 86 ? -0.849 19.359 8.742 1 97.94 86 TYR B C 1
ATOM 1566 O O . TYR B 1 86 ? -0.471 19.656 7.602 1 97.94 86 TYR B O 1
ATOM 1574 N N . GLU B 1 87 ? -0.64 20.094 9.75 1 98.06 87 GLU B N 1
ATOM 1575 C CA . GLU B 1 87 ? 0.049 21.375 9.633 1 98.06 87 GLU B CA 1
ATOM 1576 C C . GLU B 1 87 ? 1.466 21.188 9.102 1 98.06 87 GLU B C 1
ATOM 1578 O O . GLU B 1 87 ? 1.933 21.984 8.281 1 98.06 87 GLU B O 1
ATOM 1583 N N . ARG B 1 88 ? 2.078 20.188 9.562 1 97.31 88 ARG B N 1
ATOM 1584 C CA . ARG B 1 88 ? 3.416 19.859 9.078 1 97.31 88 ARG B CA 1
ATOM 1585 C C . ARG B 1 88 ? 3.402 19.562 7.578 1 97.31 88 ARG B C 1
ATOM 1587 O O . ARG B 1 88 ? 4.27 20.047 6.84 1 97.31 88 ARG B O 1
ATOM 1594 N N . ALA B 1 89 ? 2.494 18.719 7.16 1 97.88 89 ALA B N 1
ATOM 1595 C CA . ALA B 1 89 ? 2.385 18.344 5.75 1 97.88 89 ALA B CA 1
ATOM 1596 C C . ALA B 1 89 ? 2.143 19.562 4.875 1 97.88 89 ALA B C 1
ATOM 1598 O O . ALA B 1 89 ? 2.777 19.734 3.83 1 97.88 89 ALA B O 1
ATOM 1599 N N . VAL B 1 90 ? 1.278 20.422 5.305 1 97.69 90 VAL B N 1
ATOM 1600 C CA . VAL B 1 90 ? 0.947 21.625 4.551 1 97.69 90 VAL B CA 1
ATOM 1601 C C . VAL B 1 90 ? 2.166 22.547 4.48 1 97.69 90 VAL B C 1
ATOM 1603 O O . VAL B 1 90 ? 2.486 23.078 3.418 1 97.69 90 VAL B O 1
ATOM 1606 N N . ALA B 1 91 ? 2.811 22.703 5.555 1 97.38 91 ALA B N 1
ATOM 1607 C CA . ALA B 1 91 ? 4 23.547 5.613 1 97.38 91 ALA B CA 1
ATOM 1608 C C . ALA B 1 91 ? 5.086 23.031 4.672 1 97.38 91 ALA B C 1
ATOM 1610 O O . ALA B 1 91 ? 5.867 23.812 4.125 1 97.38 91 ALA B O 1
ATOM 1611 N N . ALA B 1 92 ? 5.07 21.75 4.477 1 96.56 92 ALA B N 1
ATOM 1612 C CA . ALA B 1 92 ? 6.074 21.125 3.625 1 96.56 92 ALA B CA 1
ATOM 1613 C C . ALA B 1 92 ? 5.664 21.188 2.156 1 96.56 92 ALA B C 1
ATOM 1615 O O . ALA B 1 92 ? 6.383 20.688 1.284 1 96.56 92 ALA B O 1
ATOM 1616 N N . GLY B 1 93 ? 4.508 21.703 1.931 1 95.69 93 GLY B N 1
ATOM 1617 C CA . GLY B 1 93 ? 4.117 21.922 0.547 1 95.69 93 GLY B CA 1
ATOM 1618 C C . GLY B 1 93 ? 3.201 20.844 0.001 1 95.69 93 GLY B C 1
ATOM 1619 O O . GLY B 1 93 ? 3.01 20.75 -1.212 1 95.69 93 GLY B O 1
ATOM 1620 N N . ALA B 1 94 ? 2.605 20.094 0.86 1 97.69 94 ALA B N 1
ATOM 1621 C CA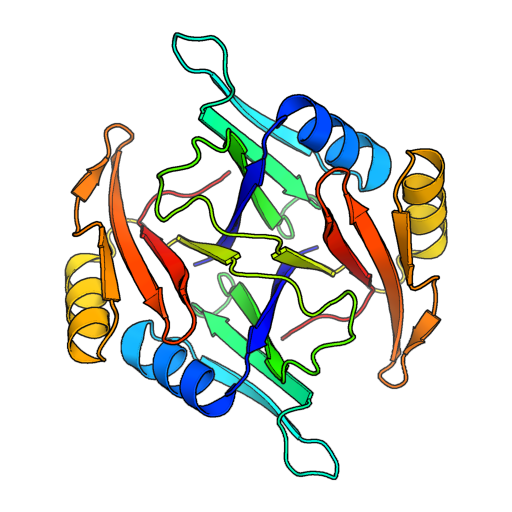 . ALA B 1 94 ? 1.668 19.078 0.4 1 97.69 94 ALA B CA 1
ATOM 1622 C C . ALA B 1 94 ? 0.417 19.703 -0.2 1 97.69 94 ALA B C 1
ATOM 1624 O O . ALA B 1 94 ? -0.027 20.766 0.254 1 97.69 94 ALA B O 1
ATOM 1625 N N . THR B 1 95 ? -0.135 19.125 -1.228 1 97.75 95 THR B N 1
ATOM 1626 C CA . THR B 1 95 ? -1.458 19.484 -1.725 1 97.75 95 THR B CA 1
ATOM 1627 C C . THR B 1 95 ? -2.549 18.859 -0.853 1 97.75 95 THR B C 1
ATOM 1629 O O . THR B 1 95 ? -2.582 17.656 -0.656 1 97.75 95 THR B O 1
ATOM 1632 N N . VAL B 1 96 ? -3.467 19.703 -0.395 1 98.38 96 VAL B N 1
ATOM 1633 C CA . VAL B 1 96 ? -4.52 19.219 0.493 1 98.38 96 VAL B CA 1
ATOM 1634 C C . VAL B 1 96 ? -5.582 18.484 -0.317 1 98.38 96 VAL B C 1
ATOM 1636 O O . VAL B 1 96 ? -6.109 19.016 -1.295 1 98.38 96 VAL B O 1
ATOM 1639 N N . VAL B 1 97 ? -5.848 17.312 0.067 1 97.75 97 VAL B N 1
ATOM 1640 C CA . VAL B 1 97 ? -6.914 16.516 -0.524 1 97.75 97 VAL B CA 1
ATOM 1641 C C . VAL B 1 97 ? -8.148 16.547 0.371 1 97.75 97 VAL B C 1
ATOM 1643 O O . VAL B 1 97 ? -9.281 16.641 -0.121 1 97.75 97 VAL B O 1
ATOM 1646 N N . GLN B 1 98 ? -7.91 16.5 1.637 1 98 98 GLN B N 1
ATOM 1647 C CA . GLN B 1 98 ? -8.953 16.562 2.66 1 98 98 GLN B CA 1
ATOM 1648 C C . GLN B 1 98 ? -8.414 17.172 3.951 1 98 98 GLN B C 1
ATOM 1650 O O . GLN B 1 98 ? -7.453 16.672 4.535 1 98 98 GLN B O 1
ATOM 1655 N N . GLU B 1 99 ? -9.023 18.234 4.371 1 98.19 99 GLU B N 1
ATOM 1656 C CA . GLU B 1 99 ? -8.664 18.812 5.664 1 98.19 99 GLU B CA 1
ATOM 1657 C C . GLU B 1 99 ? -9.039 17.875 6.805 1 98.19 99 GLU B C 1
ATOM 1659 O O . GLU B 1 99 ? -9.82 16.938 6.613 1 98.19 99 GLU B O 1
ATOM 1664 N N . PRO B 1 100 ? -8.438 18.141 8 1 98 100 PRO B N 1
ATOM 1665 C CA . PRO B 1 100 ? -8.797 17.266 9.117 1 98 100 PRO B CA 1
ATOM 1666 C C . PRO B 1 100 ? -10.305 17.25 9.383 1 98 100 PRO B C 1
ATOM 1668 O O . PRO B 1 100 ? -10.945 18.297 9.43 1 98 100 PRO B O 1
ATOM 1671 N N . VAL B 1 101 ? -10.766 16.078 9.555 1 97.5 101 VAL B N 1
ATOM 1672 C CA . VAL B 1 101 ? -12.195 15.906 9.773 1 97.5 101 VAL B CA 1
ATOM 1673 C C . VAL B 1 101 ? -12.43 14.734 10.727 1 97.5 101 VAL B C 1
ATOM 1675 O O . VAL B 1 101 ? -11.688 13.75 10.711 1 97.5 101 VAL B O 1
ATOM 1678 N N . ASP B 1 102 ? -13.5 14.82 11.531 1 96 102 ASP B N 1
ATOM 1679 C CA . ASP B 1 102 ? -13.961 13.688 12.328 1 96 102 ASP B CA 1
ATOM 1680 C C . ASP B 1 102 ? -14.906 12.797 11.531 1 96 102 ASP B C 1
ATOM 1682 O O . ASP B 1 102 ? -15.898 13.281 10.977 1 96 102 ASP B O 1
ATOM 1686 N N . GLN B 1 103 ? -14.531 11.594 11.508 1 94.88 103 GLN B N 1
ATOM 1687 C CA . GLN B 1 103 ? -15.352 10.648 10.75 1 94.88 103 GLN B CA 1
ATOM 1688 C C . GLN B 1 103 ? -16.469 10.07 11.625 1 94.88 103 GLN B C 1
ATOM 1690 O O . GLN B 1 103 ? -16.312 9.961 12.844 1 94.88 103 GLN B O 1
ATOM 1695 N N . PRO B 1 104 ? -17.484 9.594 10.977 1 91.69 104 PRO B N 1
ATOM 1696 C CA . PRO B 1 104 ? -18.609 9.047 11.734 1 91.69 104 PRO B CA 1
ATOM 1697 C C . PRO B 1 104 ? -18.25 7.781 12.508 1 91.69 104 PRO B C 1
ATOM 1699 O O . PRO B 1 104 ? -18.906 7.449 13.5 1 91.69 104 PRO B O 1
ATOM 1702 N N . TYR B 1 105 ? -17.25 7.137 12.109 1 89.69 105 TYR B N 1
ATOM 1703 C CA . TYR B 1 105 ? -16.875 5.887 12.766 1 89.69 105 TYR B CA 1
ATOM 1704 C C . TYR B 1 105 ? -15.82 6.129 13.844 1 89.69 105 TYR B C 1
ATOM 1706 O O . TYR B 1 105 ? -15.18 5.188 14.312 1 89.69 105 TYR B O 1
ATOM 1714 N N . GLY B 1 106 ? -15.523 7.402 14.188 1 91.06 106 GLY B N 1
ATOM 1715 C CA . GLY B 1 106 ? -14.766 7.738 15.383 1 91.06 106 GLY B CA 1
ATOM 1716 C C . GLY B 1 106 ? -13.32 8.086 15.086 1 91.06 106 GLY B C 1
ATOM 1717 O O . GLY B 1 106 ? -12.539 8.352 16 1 91.06 106 GLY B O 1
ATOM 1718 N N . SER B 1 107 ? -12.938 8.203 13.891 1 94.56 107 SER B N 1
ATOM 1719 C CA . SER B 1 107 ? -11.57 8.547 13.516 1 94.56 107 SER B CA 1
ATOM 1720 C C . SER B 1 107 ? -11.43 10.039 13.227 1 94.56 107 SER B C 1
ATOM 1722 O O . SER B 1 107 ? -12.406 10.695 12.844 1 94.56 107 SER B O 1
ATOM 1724 N N . ARG B 1 108 ? -10.305 10.625 13.461 1 96.88 108 ARG B N 1
ATOM 1725 C CA . ARG B 1 108 ? -9.891 11.914 12.906 1 96.88 108 ARG B CA 1
ATOM 1726 C C . ARG B 1 108 ? -8.859 11.727 11.797 1 96.88 108 ARG B C 1
ATOM 1728 O O . ARG B 1 108 ? -7.848 11.047 11.992 1 96.88 108 ARG B O 1
ATOM 1735 N N . GLU B 1 109 ? -9.148 12.367 10.664 1 97.75 109 GLU B N 1
ATOM 1736 C CA . GLU B 1 109 ? -8.336 12.016 9.508 1 97.75 109 GLU B CA 1
ATOM 1737 C C . GLU B 1 109 ? -8.117 13.219 8.594 1 97.75 109 GLU B C 1
ATOM 1739 O O . GLU B 1 109 ? -8.938 14.141 8.57 1 97.75 109 GLU B O 1
ATOM 1744 N N . PHE B 1 110 ? -7.055 13.219 7.883 1 98.38 110 PHE B N 1
ATOM 1745 C CA . PHE B 1 110 ? -6.805 14.117 6.762 1 98.38 110 PHE B CA 1
ATOM 1746 C C . PHE B 1 110 ? -6.145 13.367 5.609 1 98.38 110 PHE B C 1
ATOM 1748 O O . PHE B 1 110 ? -5.805 12.188 5.742 1 98.38 110 PHE B O 1
ATOM 1755 N N . ALA B 1 111 ? -6.035 14.016 4.48 1 98.25 111 ALA B N 1
ATOM 1756 C CA . ALA B 1 111 ? -5.324 13.445 3.342 1 98.25 111 ALA B CA 1
ATOM 1757 C C . ALA B 1 111 ? -4.602 14.531 2.547 1 98.25 111 ALA B C 1
ATOM 1759 O O . ALA B 1 111 ? -5.133 15.633 2.363 1 98.25 111 ALA B O 1
ATOM 1760 N N . VAL B 1 112 ? -3.439 14.188 2.094 1 98.38 112 VAL B N 1
ATOM 1761 C CA . VAL B 1 112 ? -2.658 15.086 1.247 1 98.38 112 VAL B CA 1
ATOM 1762 C C . VAL B 1 112 ? -2.057 14.297 0.083 1 98.38 112 VAL B C 1
ATOM 1764 O O . VAL B 1 112 ? -1.944 13.07 0.146 1 98.38 112 VAL B O 1
ATOM 1767 N N . ALA B 1 113 ? -1.673 15.031 -0.96 1 96.88 113 ALA B N 1
ATOM 1768 C CA . ALA B 1 113 ? -0.973 14.43 -2.096 1 96.88 113 ALA B CA 1
ATOM 1769 C C . ALA B 1 113 ? 0.508 14.805 -2.082 1 96.88 113 ALA B C 1
ATOM 1771 O O . ALA B 1 113 ? 0.868 15.938 -1.777 1 96.88 113 ALA B O 1
ATOM 1772 N N . ASP B 1 114 ? 1.35 13.82 -2.348 1 96.06 114 ASP B N 1
ATOM 1773 C CA . ASP B 1 114 ? 2.771 14.102 -2.518 1 96.06 114 ASP B CA 1
ATOM 1774 C C . ASP B 1 114 ? 3.047 14.742 -3.877 1 96.06 114 ASP B C 1
ATOM 1776 O O . ASP B 1 114 ? 2.123 14.961 -4.664 1 96.06 114 ASP B O 1
ATOM 1780 N N . PRO B 1 115 ? 4.262 15.109 -4.215 1 95 115 PRO B N 1
ATOM 1781 C CA . PRO B 1 115 ? 4.551 15.914 -5.402 1 95 115 PRO B CA 1
ATOM 1782 C C . PRO B 1 115 ? 4.117 15.234 -6.699 1 95 115 PRO B C 1
ATOM 1784 O O . PRO B 1 115 ? 3.963 15.898 -7.727 1 95 115 PRO B O 1
ATOM 1787 N N . GLU B 1 116 ? 3.965 13.93 -6.688 1 94.31 116 GLU B N 1
ATOM 1788 C CA . GLU B 1 116 ? 3.6 13.266 -7.934 1 94.31 116 GLU B CA 1
ATOM 1789 C C . GLU B 1 116 ? 2.191 12.68 -7.855 1 94.31 116 GLU B C 1
ATOM 1791 O O . GLU B 1 116 ? 1.802 11.875 -8.695 1 94.31 116 GLU B O 1
ATOM 1796 N N . GLY B 1 117 ? 1.501 12.977 -6.801 1 93.62 117 GLY B N 1
ATOM 1797 C CA . GLY B 1 117 ? 0.064 12.758 -6.816 1 93.62 117 GLY B CA 1
ATOM 1798 C C . GLY B 1 117 ? -0.361 11.539 -6.016 1 93.62 117 GLY B C 1
ATOM 1799 O O . GLY B 1 117 ? -1.548 11.211 -5.953 1 93.62 117 GLY B O 1
ATOM 1800 N N . ASN B 1 118 ? 0.55 10.734 -5.473 1 96 118 ASN B N 1
ATOM 1801 C CA . ASN B 1 118 ? 0.108 9.734 -4.508 1 96 118 ASN B CA 1
ATOM 1802 C C . ASN B 1 118 ? -0.62 10.375 -3.33 1 96 118 ASN B C 1
ATOM 1804 O O . ASN B 1 118 ? -0.179 11.398 -2.807 1 96 118 ASN B O 1
ATOM 1808 N N . VAL B 1 119 ? -1.691 9.734 -2.951 1 96.94 119 VAL B N 1
ATOM 1809 C CA . VAL B 1 119 ? -2.482 10.297 -1.861 1 96.94 119 VAL B CA 1
ATOM 1810 C C . VAL B 1 119 ? -2.172 9.547 -0.564 1 96.94 119 VAL B C 1
ATOM 1812 O O . VAL B 1 119 ? -2.223 8.32 -0.521 1 96.94 119 VAL B O 1
ATOM 1815 N N . TRP B 1 120 ? -1.846 10.312 0.429 1 97.31 120 TRP B N 1
ATOM 1816 C CA . TRP B 1 120 ? -1.564 9.812 1.772 1 97.31 120 TRP B CA 1
ATOM 1817 C C . TRP B 1 120 ? -2.646 10.258 2.754 1 97.31 120 TRP B C 1
ATOM 1819 O O . TRP B 1 120 ? -2.762 11.445 3.068 1 97.31 120 TRP B O 1
ATOM 1829 N N . SER B 1 121 ? -3.391 9.312 3.201 1 97.31 121 SER B N 1
ATOM 1830 C CA . SER B 1 121 ? -4.375 9.539 4.254 1 97.31 121 SER B CA 1
ATOM 1831 C C . SER B 1 121 ? -3.809 9.188 5.625 1 97.31 121 SER B C 1
ATOM 1833 O O . SER B 1 121 ? -3.117 8.18 5.777 1 97.31 121 SER B O 1
ATOM 1835 N N . VAL B 1 122 ? -4.074 10.016 6.535 1 97.44 122 VAL B N 1
ATOM 1836 C CA . VAL B 1 122 ? -3.594 9.805 7.898 1 97.44 122 VAL B CA 1
ATOM 1837 C C . VAL B 1 122 ? -4.77 9.859 8.875 1 97.44 122 VAL B C 1
ATOM 1839 O O . VAL B 1 122 ? -5.586 10.781 8.82 1 97.44 122 VAL B O 1
ATOM 1842 N N . GLY B 1 123 ? -4.801 8.859 9.781 1 97 123 GLY B N 1
ATOM 1843 C CA . GLY B 1 123 ? -5.918 8.883 10.711 1 97 123 GLY B CA 1
ATOM 1844 C C . GLY B 1 123 ? -5.762 7.91 11.859 1 97 123 GLY B C 1
ATOM 1845 O O . GLY B 1 123 ? -4.812 7.125 11.891 1 97 123 GLY B O 1
ATOM 1846 N N . THR B 1 124 ? -6.691 7.949 12.781 1 95.88 124 THR B N 1
ATOM 1847 C CA . THR B 1 124 ? -6.617 7.156 14.008 1 95.88 124 THR B CA 1
ATOM 1848 C C . THR B 1 124 ? -7.398 5.852 13.852 1 95.88 124 THR B C 1
ATOM 1850 O O . THR B 1 124 ? -7.367 4.996 14.734 1 95.88 124 THR B O 1
ATOM 1853 N N . TYR B 1 125 ? -8.031 5.727 12.742 1 94.38 125 TYR B N 1
ATOM 1854 C CA . TYR B 1 125 ? -8.688 4.453 12.461 1 94.38 125 TYR B CA 1
ATOM 1855 C C . TYR B 1 125 ? -7.672 3.328 12.352 1 94.38 125 TYR B C 1
ATOM 1857 O O . TYR B 1 125 ? -6.609 3.498 11.75 1 94.38 125 TYR B O 1
ATOM 1865 N N . ARG B 1 126 ? -8.023 2.141 12.906 1 91.5 126 ARG B N 1
ATOM 1866 C CA . ARG B 1 126 ? -7.156 0.968 12.828 1 91.5 126 ARG B CA 1
ATOM 1867 C C . ARG B 1 126 ? -7.852 -0.172 12.086 1 91.5 126 ARG B C 1
ATOM 1869 O O . ARG B 1 126 ? -8.742 -0.823 12.641 1 91.5 126 ARG B O 1
ATOM 1876 N N . PRO B 1 127 ? -7.34 -0.315 10.867 1 86.06 127 PRO B N 1
ATOM 1877 C CA . PRO B 1 127 ? -7.926 -1.449 10.148 1 86.06 127 PRO B CA 1
ATOM 1878 C C . PRO B 1 127 ? -7.594 -2.793 10.797 1 86.06 127 PRO B C 1
ATOM 1880 O O . PRO B 1 127 ? -6.488 -2.977 11.312 1 86.06 127 PRO B O 1
ATOM 1883 N N . SER B 1 128 ? -8.484 -3.744 11.188 1 72.31 128 SER B N 1
ATOM 1884 C CA . SER B 1 128 ? -8.281 -5.012 11.883 1 72.31 128 SER B CA 1
ATOM 1885 C C . SER B 1 128 ? -8.797 -6.184 11.055 1 72.31 128 SER B C 1
ATOM 1887 O O . SER B 1 128 ? -9.758 -6.035 10.289 1 72.31 128 SER B O 1
#

InterPro domains:
  IPR004360 Glyoxalase/fosfomycin resistance/dioxygenase domain [PF00903] (4-121)
  IPR029068 Glyoxalase/Bleomycin resistance protein/Dihydroxybiphenyl dioxygenase [SSF54593] (4-127)
  IPR037523 Vicinal oxygen chelate (VOC), core domain [PS51819] (1-125)

pLDDT: mean 93.2, std 6.52, range [66.25, 98.38]

Organism: Pseudonocardia thermophila (NCBI:txid1848)

Sequence (256 aa):
MSIHPALRYDDPEAAIEFLVSALGFTEKSVTTGDDGAIAHAELAWGSGDDEGVVMLGTRTGDSPFDTGKAVLYLAVTPGTAVDPLYERAVAAGATVVQEPVDQPYGSREFAVADPEGNVWSVGTYRPSMSIHPALRYDDPEAAIEFLVSALGFTEKSVTTGDDGAIAHAELAWGSGDDEGVVMLGTRTGDSPFDTGKAVLYLAVTPGTAVDPLYERAVAAGATVVQEPVDQPYGSREFAVADPEGNVWSVGTYRPS

Foldseek 3Di:
DDDEAEAADQAVPQQVVLCCQQQNWAWDDFDADPVRFTAKTWIWDDDDPPIGIYMYGHQPPPDPSNDAAAEEEAADAPPDDVQVSVVRSVVSPWAWPADWDQDPVGKTKGWTAGPRGHIYIYINDDDD/DDDEAEAADQAVPQQVVLCCQQQNWAWDDFDADPVRFTAKTWIWDDDDPPIGIYMYGHQPPPDPSNDAAAEEEAADAPPDDVQVSNVRSVVSPWAWPADWDADPVGKTKGWTAGPRGHIYIYINDDDD

Solvent-accessible surface area (backbone atoms only — not comparable to full-atom values): 13473 Å² total; per-residue (Å²): 59,42,57,24,50,41,47,47,26,89,52,42,67,62,48,50,52,44,42,32,66,23,71,57,34,42,84,64,48,75,38,61,43,94,86,64,48,48,61,38,32,35,33,33,35,66,61,80,93,30,50,22,52,40,34,36,21,53,44,79,78,84,47,90,62,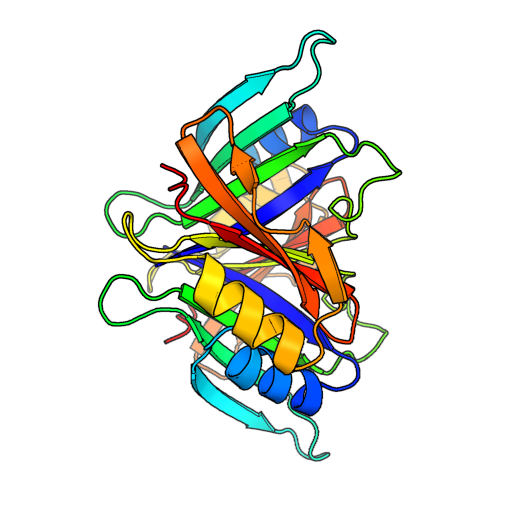50,38,58,29,42,31,36,34,37,26,42,55,77,86,59,70,57,62,63,49,50,53,37,20,48,74,63,64,40,45,80,72,36,71,79,43,78,43,96,88,73,26,45,32,32,27,31,24,50,98,84,54,33,29,44,31,38,27,40,51,74,93,117,58,43,56,25,50,39,47,47,26,90,53,42,66,62,49,50,52,43,42,32,67,22,72,58,34,41,83,66,48,75,39,61,43,95,84,64,48,49,62,36,33,33,32,34,35,66,63,81,93,30,49,23,52,39,34,36,20,51,46,79,79,83,47,89,62,47,40,58,28,40,30,35,35,38,27,42,56,78,86,58,70,58,63,63,48,50,52,38,21,47,75,62,64,39,46,79,74,37,69,78,42,78,44,95,88,73,26,46,32,33,27,31,24,50,99,83,54,33,30,44,31,39,27,39,51,73,91,115

Nearest PDB structures (foldseek):
  6bnz-assembly1_A  TM=7.515E-01  e=1.611E-06  Zea mays
  6bnx-assembly1_A  TM=7.714E-01  e=5.010E-06  Zea mays
  5d7z-assembly1_A  TM=7.292E-01  e=2.305E-06  Zea mays
  5umq-assembly1_A  TM=7.291E-01  e=8.349E-07  Streptomyces sp. CB03234
  4mts-assembly1_B  TM=6.765E-01  e=6.156E-05  Pseudomonas aeruginosa PAO1

Secondary structure (DSSP, 8-state):
-EEEEEEEES-HHHHHHHHHHHH--EEEEEEE-TTS-EEEEEEEESSGGG-EEEEEEE--SS-TT-----EEEEE--TT--HHHHHHHHHHTTPEEEEEEEE-TTS-EEEEEE-TT--EEEEES----/-EEEEEEEES-HHHHHHHHHHHH--EEEEEEE-TTS-EEEEEEEESSGGG-EEEEEEE--SS-TT-----EEEEE--TT--HHHHHHHHHHTTPEEEEEEEE-TTS-EEEEEE-TT--EEEEES----

Radius of gyration: 17.42 Å; Cα contacts (8 Å, |Δi|>4): 622; chains: 2; bounding box: 52×47×40 Å